Protein AF-A0AA39CSA5-F1 (afdb_monomer)

Nearest PDB structures (foldseek):
  7qru-assembly1_E  TM=5.790E-01  e=2.286E-06  Alkalihalophilus pseudofirmus
  7d3u-assembly1_E  TM=8.352E-01  e=8.784E-05  Dietzia sp. DQ12-45-1b
  6z16-assembly1_e  TM=5.640E-01  e=3.031E-05  Anoxybacillus flavithermus WK1
  7qru-assembly1_G  TM=8.216E-01  e=9.037E-04  Alkalihalophilus pseudofirmus

Radius of gyration: 48.53 Å; Cα contacts (8 Å, |Δi|>4): 254; chains: 1; bounding box: 77×42×182 Å

Secondary structure (DSSP, 8-state):
--SS--HHHHHHHHHHHHHHHHHHTTS---------STTHHHHHHHHHHHHHHHHHHHHHHHHS-GGG---EEEEEE-----HHHHHHHHHHHHHSTTEEEEEE-TTSSEEEEEESS-S-HHHHHHHHHHHSTHHHHHHHHHHHHHHHHHHHHHHHHHHHHHHH-SSHHHHHHHHHHHHHHHHHHHHHHHHHHT-THHHHHHHHHHHHHHHHHHHHHHHHHHHHHHHHHHHHHHHHHHHHHHHHHHHH--SHHHHTHHHHHIIIIIIHHHHHHHHHHHHHTTPPPPHHHHHHHHHHHHHHHHHHHHHHHHHHHH-GGGSPPPTT-HHHHHTTSPPPPPP--------

Sequence (347 aa):
MSDSFTLGQFLLGLLLGVVIPLFAARLDREFARIGTLRPLPKLLLVTLWDILMSNIRVAIQVLGPEKNIHPGFIWLPLDIANIHGIAALTSMITLTPGTVSAALSDDRKFLLVHVLHLEDPQELIDTIKRHLPMTGFQIIQTTLVVCMHMVGLAMLVATWRLLRGPTVPDRILALDTLSVTAIAELMLFGMYLNSAIYFEAALIIAMLGFGSTVVLSKFVLRRDIIALSILLLFGCFFILVGALGLVKLSTFFKRLHAPTKASTLGVGCVLVCSVCYHIFLGQDPQPRELLITVFLFITAPISAHLMAKAALSLLMETRPSLPGNERAEEEQLPPPEPEREEETTTR

Organism: NCBI:txid1002370

InterPro domains:
  IPR002758 Na+/H+ antiporter subunit E [PF01899] (3-132)
  IPR005133 Na+/H+ antiporter subunit G [PF03334] (231-312)
  IPR005133 Na+/H+ antiporter subunit G [PTHR34703] (226-313)
  IPR005133 Na+/H+ antiporter subunit G [TIGR01300] (230-313)
  IPR007208 Na(+)/H(+) antiporter subunit F-like [PF04066] (169-220)

Structure (mmCIF, N/CA/C/O backbone):
data_AF-A0AA39CSA5-F1
#
_entry.id   AF-A0AA39CSA5-F1
#
loop_
_atom_site.group_PDB
_atom_site.id
_atom_site.type_symbol
_atom_site.label_atom_id
_atom_site.label_alt_id
_atom_site.label_comp_id
_atom_site.label_asym_id
_atom_site.label_entity_id
_atom_site.label_seq_id
_atom_site.pdbx_PDB_ins_code
_atom_site.Cartn_x
_atom_site.Cartn_y
_atom_site.Cartn_z
_atom_site.occupancy
_atom_site.B_iso_or_equiv
_atom_site.auth_seq_id
_atom_site.auth_comp_id
_atom_site.auth_asym_id
_atom_site.auth_atom_id
_atom_site.pdbx_PDB_model_num
ATOM 1 N N . MET A 1 1 ? 5.937 -19.906 43.957 1.00 41.66 1 MET A N 1
ATOM 2 C CA . MET A 1 1 ? 7.307 -19.630 44.433 1.00 41.66 1 MET A CA 1
ATOM 3 C C . MET A 1 1 ? 7.893 -20.958 44.866 1.00 41.66 1 MET A C 1
ATOM 5 O O . MET A 1 1 ? 7.414 -21.529 45.831 1.00 41.66 1 MET A O 1
ATOM 9 N N . SER A 1 2 ? 8.801 -21.501 44.061 1.00 36.06 2 SER A N 1
ATOM 10 C CA . SER A 1 2 ? 9.572 -22.713 44.350 1.00 36.06 2 SER A CA 1
ATOM 11 C C . SER A 1 2 ? 11.041 -22.300 44.353 1.00 36.06 2 SER A C 1
ATOM 13 O O . SER A 1 2 ? 11.503 -21.756 43.350 1.00 36.06 2 SER A O 1
ATOM 15 N N . ASP A 1 3 ? 11.740 -22.520 45.462 1.00 49.50 3 ASP A N 1
ATOM 16 C CA . ASP A 1 3 ? 13.052 -21.938 45.799 1.00 49.50 3 ASP A CA 1
ATOM 17 C C . ASP A 1 3 ? 14.259 -22.517 45.034 1.00 49.50 3 ASP A C 1
ATOM 19 O O . ASP A 1 3 ? 15.371 -22.602 45.545 1.00 49.50 3 ASP A O 1
ATOM 23 N N . SER A 1 4 ? 14.087 -22.920 43.778 1.00 57.75 4 SER A N 1
ATOM 24 C CA . SER A 1 4 ? 15.212 -23.258 42.900 1.00 57.75 4 SER A CA 1
ATOM 25 C C . SER A 1 4 ? 14.842 -22.994 41.449 1.00 57.75 4 SER A C 1
ATOM 27 O O . SER A 1 4 ? 14.057 -23.718 40.839 1.00 57.75 4 SER A O 1
ATOM 29 N N . PHE A 1 5 ? 15.416 -21.922 40.900 1.00 58.03 5 PHE A N 1
ATOM 30 C CA . PHE A 1 5 ? 15.239 -21.536 39.507 1.00 58.03 5 PHE A CA 1
ATOM 31 C C . PHE A 1 5 ? 15.909 -22.589 38.619 1.00 58.03 5 PHE A C 1
ATOM 33 O O . PHE A 1 5 ? 17.129 -22.625 38.474 1.00 58.03 5 PHE A O 1
ATOM 40 N N . THR A 1 6 ? 15.111 -23.501 38.073 1.00 77.88 6 THR A N 1
AT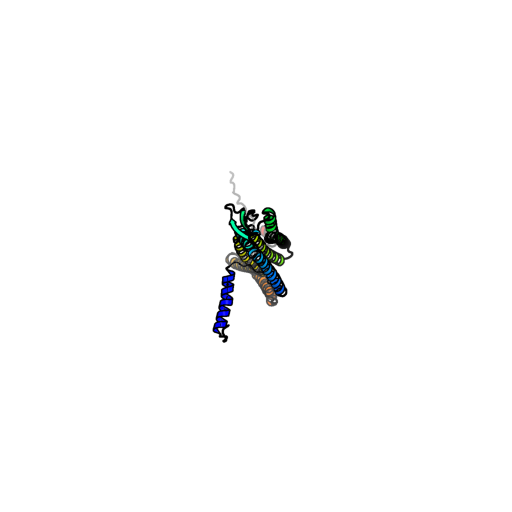OM 41 C CA . THR A 1 6 ? 15.594 -24.571 37.194 1.00 77.88 6 THR A CA 1
ATOM 42 C C . THR A 1 6 ? 15.408 -24.172 35.735 1.00 77.88 6 THR A C 1
ATOM 44 O O . THR A 1 6 ? 14.421 -23.533 35.368 1.00 77.88 6 THR A O 1
ATOM 47 N N . LEU A 1 7 ? 16.341 -24.577 34.867 1.00 76.69 7 LEU A N 1
ATOM 48 C CA . LEU A 1 7 ? 16.271 -24.298 33.426 1.00 76.69 7 LEU A CA 1
ATOM 49 C C . LEU A 1 7 ? 14.934 -24.765 32.814 1.00 76.69 7 LEU A C 1
ATOM 51 O O . LEU A 1 7 ? 14.385 -24.101 31.940 1.00 76.69 7 LEU A O 1
ATOM 55 N N . GLY A 1 8 ? 14.363 -25.859 33.331 1.00 76.50 8 GLY A N 1
ATOM 56 C CA . GLY A 1 8 ? 13.040 -26.349 32.939 1.00 76.50 8 GLY A CA 1
ATOM 57 C C . GLY A 1 8 ? 11.894 -25.388 33.276 1.00 76.50 8 GLY A C 1
ATOM 58 O O . GLY A 1 8 ? 10.996 -25.220 32.459 1.00 76.50 8 GLY A O 1
ATOM 59 N N . GLN A 1 9 ? 11.935 -24.700 34.422 1.00 69.44 9 GLN A N 1
ATOM 60 C CA . GLN A 1 9 ? 10.935 -23.684 34.780 1.00 69.44 9 GLN A CA 1
ATOM 61 C C . GLN A 1 9 ? 11.048 -22.437 33.904 1.00 69.44 9 GLN A C 1
ATOM 63 O O . GLN A 1 9 ? 10.030 -21.863 33.526 1.00 69.44 9 GLN A O 1
ATOM 68 N N . PHE A 1 10 ? 12.272 -22.051 33.534 1.00 75.12 10 PHE A N 1
ATOM 69 C CA . PHE A 1 10 ? 12.499 -20.959 32.591 1.00 75.12 10 PHE A CA 1
ATOM 70 C C . PHE A 1 10 ? 11.947 -21.294 31.199 1.00 75.12 10 PHE A C 1
ATOM 72 O O . PHE A 1 10 ? 11.216 -20.496 30.618 1.00 75.12 10 PHE A O 1
ATOM 79 N N . LEU A 1 11 ? 12.228 -22.498 30.691 1.00 81.31 11 LEU A N 1
ATOM 80 C CA . LEU A 1 11 ? 11.725 -22.954 29.393 1.00 81.31 11 LEU A CA 1
ATOM 81 C C . LEU A 1 11 ? 10.204 -23.137 29.389 1.00 81.31 11 LEU A C 1
ATOM 83 O O . LEU A 1 11 ? 9.553 -22.744 28.425 1.00 81.31 11 LEU A O 1
ATOM 87 N N . LEU A 1 12 ? 9.624 -23.674 30.466 1.00 70.44 12 LEU A N 1
ATOM 88 C CA . LEU A 1 12 ? 8.174 -23.790 30.616 1.00 70.44 12 LEU A CA 1
ATOM 89 C C . LEU A 1 12 ? 7.511 -22.409 30.711 1.00 70.44 12 LEU A C 1
ATOM 91 O O . LEU A 1 12 ? 6.484 -22.185 30.080 1.00 70.44 12 LEU A O 1
ATOM 95 N N . GLY A 1 13 ? 8.113 -21.466 31.440 1.00 72.94 13 GLY A N 1
ATOM 96 C CA . GLY A 1 13 ? 7.653 -20.079 31.509 1.00 72.94 13 GLY A CA 1
ATOM 97 C C . GLY A 1 13 ? 7.720 -19.368 30.156 1.00 72.94 13 GLY A C 1
ATOM 98 O O . GLY A 1 13 ? 6.776 -18.674 29.790 1.00 72.94 13 GLY A O 1
ATOM 99 N N . LEU A 1 14 ? 8.785 -19.591 29.379 1.00 78.44 14 LEU A N 1
ATOM 100 C CA . LEU A 1 14 ? 8.930 -19.064 28.020 1.00 78.44 14 LEU A CA 1
ATOM 101 C C . LEU A 1 14 ? 7.894 -19.679 27.067 1.00 78.44 14 LEU A C 1
ATOM 103 O O . LEU A 1 14 ? 7.252 -18.963 26.304 1.00 78.44 14 LEU A O 1
ATOM 107 N N . LEU A 1 15 ? 7.690 -20.997 27.147 1.00 79.06 15 LEU A N 1
ATOM 108 C CA . LEU A 1 15 ? 6.692 -21.717 26.360 1.00 79.06 15 LEU A CA 1
ATOM 109 C C . LEU A 1 15 ? 5.284 -21.193 26.664 1.00 79.06 15 LEU A C 1
ATOM 111 O O . LEU A 1 15 ? 4.565 -20.802 25.749 1.00 79.06 15 LEU A O 1
ATOM 115 N N . LEU A 1 16 ? 4.898 -21.134 27.940 1.00 68.88 16 LEU A N 1
ATOM 116 C CA . LEU A 1 16 ? 3.594 -20.620 28.360 1.00 68.88 16 LEU A CA 1
ATOM 117 C C . LEU A 1 16 ? 3.443 -19.133 28.012 1.00 68.88 16 LEU A C 1
ATOM 119 O O . LEU A 1 16 ? 2.395 -18.733 27.518 1.00 68.88 16 LEU A O 1
ATOM 123 N N . GLY A 1 17 ? 4.498 -18.332 28.172 1.00 64.50 17 GLY A N 1
ATOM 124 C CA . GLY A 1 17 ? 4.530 -16.916 27.804 1.00 64.50 17 GLY A CA 1
ATOM 125 C C . GLY A 1 17 ? 4.415 -16.645 26.302 1.00 64.50 17 GLY A C 1
ATOM 126 O O . GLY A 1 17 ? 4.080 -15.530 25.924 1.00 64.50 17 GLY A O 1
ATOM 127 N N . VAL A 1 18 ? 4.640 -17.640 25.441 1.00 76.25 18 VAL A N 1
ATOM 128 C CA . VAL A 1 18 ? 4.422 -17.538 23.988 1.00 76.25 18 VAL A CA 1
ATOM 129 C C . VAL A 1 18 ? 3.082 -18.159 23.592 1.00 76.25 18 VAL A C 1
ATOM 131 O O . VAL A 1 18 ? 2.313 -17.559 22.845 1.00 76.25 18 VAL A O 1
ATOM 134 N N . VAL A 1 19 ? 2.762 -19.339 24.124 1.00 71.19 19 VAL A N 1
ATOM 135 C CA . VAL A 1 19 ? 1.554 -20.095 23.767 1.00 71.19 19 VAL A CA 1
ATOM 136 C C . VAL A 1 19 ? 0.295 -19.431 24.317 1.00 71.19 19 VAL A C 1
ATOM 138 O O . VAL A 1 19 ? -0.683 -19.303 23.582 1.00 71.19 19 VAL A O 1
ATOM 141 N N . ILE A 1 20 ? 0.309 -18.964 25.571 1.00 60.50 20 ILE A N 1
ATOM 142 C CA . ILE A 1 20 ? -0.864 -18.337 26.193 1.00 60.50 20 ILE A CA 1
ATOM 143 C C . ILE A 1 20 ? -1.248 -17.053 25.451 1.00 60.50 20 ILE A C 1
ATOM 145 O O . ILE A 1 20 ? -2.418 -16.944 25.108 1.00 60.50 20 ILE A O 1
ATOM 149 N N . PRO A 1 21 ? -0.342 -16.120 25.095 1.00 57.50 21 PRO A N 1
ATOM 150 C CA . PRO A 1 21 ? -0.727 -14.952 24.301 1.00 57.50 21 PRO A CA 1
ATOM 151 C C . PRO A 1 21 ? -1.181 -15.282 22.878 1.00 57.50 21 PRO A C 1
ATOM 153 O O . PRO A 1 21 ? -2.053 -14.593 22.362 1.00 57.50 21 PRO A O 1
ATOM 156 N N . LEU A 1 22 ? -0.643 -16.328 22.239 1.00 70.44 22 LEU A N 1
ATOM 157 C CA . LEU A 1 22 ? -1.098 -16.771 20.912 1.00 70.44 22 LEU A CA 1
ATOM 158 C C . LEU A 1 22 ? -2.514 -17.365 20.953 1.00 70.44 22 LEU A C 1
ATOM 160 O O . LEU A 1 22 ? -3.294 -17.159 20.023 1.00 70.44 22 LEU A O 1
ATOM 164 N N . PHE A 1 23 ? -2.855 -18.074 22.032 1.00 63.28 23 PHE A N 1
ATOM 165 C CA . PHE A 1 23 ? -4.189 -18.637 22.242 1.00 63.28 23 PHE A CA 1
ATOM 166 C C . PHE A 1 23 ? -5.179 -17.587 22.764 1.00 63.28 23 PHE A C 1
ATOM 168 O O . PHE A 1 23 ? -6.297 -17.494 22.269 1.00 63.28 23 PHE A O 1
ATOM 175 N N . ALA A 1 24 ? -4.755 -16.740 23.702 1.00 53.66 24 ALA A N 1
ATOM 176 C CA . ALA A 1 24 ? -5.533 -15.620 24.222 1.00 53.66 24 ALA A CA 1
ATOM 177 C C . ALA A 1 24 ? -5.788 -14.560 23.146 1.00 53.66 24 ALA A C 1
ATOM 179 O O . ALA A 1 24 ? -6.843 -13.958 23.151 1.00 53.66 24 ALA A O 1
ATOM 180 N N . ALA A 1 25 ? -4.898 -14.381 22.163 1.00 55.16 25 ALA A N 1
ATOM 181 C CA . ALA A 1 25 ? -5.167 -13.532 21.003 1.00 55.16 25 ALA A CA 1
ATOM 182 C C . ALA A 1 25 ? -6.288 -14.060 20.081 1.00 55.16 25 ALA A C 1
ATOM 184 O O . ALA A 1 25 ? -6.692 -13.322 19.184 1.00 55.16 25 ALA A O 1
ATOM 185 N N . ARG A 1 26 ? -6.767 -15.302 20.274 1.00 61.09 26 ARG A N 1
ATOM 186 C CA . ARG A 1 26 ? -7.943 -15.871 19.586 1.00 61.09 26 ARG A CA 1
ATOM 187 C C . ARG A 1 26 ? -9.251 -15.732 20.373 1.00 61.09 26 ARG A C 1
ATOM 189 O O . ARG A 1 26 ? -10.299 -15.984 19.790 1.00 61.09 26 ARG A O 1
ATOM 196 N N . LEU A 1 27 ? -9.206 -15.358 21.653 1.00 49.41 27 LEU A N 1
ATOM 197 C CA . LEU A 1 27 ? -10.380 -14.940 22.424 1.00 49.41 27 LEU A CA 1
ATOM 198 C C . LEU A 1 27 ? -10.374 -13.403 22.482 1.00 49.41 27 LEU A C 1
ATOM 200 O O . LEU A 1 27 ? -9.317 -12.799 22.609 1.00 49.41 27 LEU A O 1
ATOM 204 N N . ASP A 1 28 ? -11.536 -12.784 22.306 1.00 46.66 28 ASP A N 1
ATOM 205 C CA . ASP A 1 28 ? -11.748 -11.348 22.074 1.00 46.66 28 ASP A CA 1
ATOM 206 C C . ASP A 1 28 ? -10.733 -10.359 22.687 1.00 46.66 28 ASP A C 1
ATOM 208 O O . ASP A 1 28 ? -10.401 -10.378 23.873 1.00 46.66 28 ASP A O 1
ATOM 212 N N . ARG A 1 29 ? -10.261 -9.436 21.836 1.00 42.12 29 ARG A N 1
ATOM 213 C CA . ARG A 1 29 ? -9.254 -8.412 22.144 1.00 42.12 29 ARG A CA 1
ATOM 214 C C . ARG A 1 29 ? -9.907 -7.069 22.486 1.00 42.12 29 ARG A C 1
ATOM 216 O O . ARG A 1 29 ? -10.133 -6.258 21.593 1.00 42.12 29 ARG A O 1
ATOM 223 N N . GLU A 1 30 ? -10.061 -6.765 23.771 1.00 42.19 30 GLU A N 1
ATOM 224 C CA . GLU A 1 30 ? -10.096 -5.374 24.245 1.00 42.19 30 GLU A CA 1
ATOM 225 C C . GLU A 1 30 ? -8.710 -4.983 24.773 1.00 42.19 30 GLU A C 1
ATOM 227 O O . GLU A 1 30 ? -8.331 -5.280 25.905 1.00 42.19 30 GLU A O 1
ATOM 232 N N . PHE A 1 31 ? -7.910 -4.309 23.942 1.00 41.47 31 PHE A N 1
ATOM 233 C CA . PHE A 1 31 ? -6.667 -3.697 24.409 1.00 41.47 31 PHE A CA 1
ATOM 234 C C . PHE A 1 31 ? -6.955 -2.325 25.021 1.00 41.47 31 PHE A C 1
ATOM 236 O O . PHE A 1 31 ? -7.001 -1.312 24.322 1.00 41.47 31 PHE A O 1
ATOM 243 N N . ALA A 1 32 ? -7.068 -2.275 26.347 1.00 40.84 32 ALA A N 1
ATOM 244 C CA . ALA A 1 32 ? -6.877 -1.038 27.090 1.00 40.84 32 ALA A CA 1
ATOM 245 C C . ALA A 1 32 ? -5.411 -0.585 26.943 1.00 40.84 32 ALA A C 1
ATOM 247 O O . ALA A 1 32 ? -4.481 -1.288 27.345 1.00 40.84 32 ALA A O 1
ATOM 248 N N . ARG A 1 33 ? -5.174 0.597 26.357 1.00 46.38 33 ARG A N 1
ATOM 249 C CA . ARG A 1 33 ? -3.845 1.228 26.373 1.00 46.38 33 ARG A CA 1
ATOM 250 C C . ARG A 1 33 ? -3.524 1.620 27.813 1.00 46.38 33 ARG A C 1
ATOM 252 O O . ARG A 1 33 ? -4.162 2.512 28.366 1.00 46.38 33 ARG A O 1
ATOM 259 N N . ILE A 1 34 ? -2.533 0.965 28.413 1.00 45.62 34 ILE A N 1
ATOM 260 C CA . ILE A 1 34 ? -2.056 1.293 29.758 1.00 45.62 34 ILE A CA 1
ATOM 261 C C . ILE A 1 34 ? -1.370 2.663 29.685 1.00 45.62 34 ILE A C 1
ATOM 263 O O . ILE A 1 34 ? -0.235 2.788 29.229 1.00 45.62 34 ILE A O 1
ATOM 267 N N . GLY A 1 35 ? -2.093 3.709 30.085 1.00 56.78 35 GLY A N 1
ATOM 268 C CA . GLY A 1 35 ? -1.505 5.009 30.389 1.00 56.78 35 GLY A CA 1
ATOM 269 C C . GLY A 1 35 ? -0.578 4.929 31.607 1.00 56.78 35 GLY A C 1
ATOM 270 O O . GLY A 1 35 ? -0.418 3.885 32.237 1.00 56.78 35 GLY A O 1
ATOM 271 N N . THR A 1 36 ? 0.046 6.050 31.960 1.00 58.84 36 THR A N 1
ATOM 272 C CA . THR A 1 36 ? 0.984 6.158 33.085 1.00 58.84 36 THR A CA 1
ATOM 273 C C . THR A 1 36 ? 0.397 5.542 34.360 1.00 58.84 36 THR A C 1
ATOM 275 O O . THR A 1 36 ? -0.662 5.966 34.801 1.00 58.84 36 THR A O 1
ATOM 278 N N . LEU A 1 37 ? 1.100 4.599 35.000 1.00 59.19 37 LEU A N 1
ATOM 279 C CA . LEU A 1 37 ? 0.637 3.852 36.188 1.00 59.19 37 LEU A CA 1
ATOM 280 C C . LEU A 1 37 ? 0.520 4.699 37.476 1.00 59.19 37 LEU A C 1
ATOM 282 O O . LEU A 1 37 ? 0.109 4.212 38.525 1.00 59.19 37 LEU A O 1
ATOM 286 N N . ARG A 1 38 ? 0.897 5.979 37.414 1.00 69.00 38 ARG A N 1
ATOM 287 C CA . ARG A 1 38 ? 0.992 6.893 38.564 1.00 69.00 38 ARG A CA 1
ATOM 288 C C . ARG A 1 38 ? -0.340 7.231 39.263 1.00 69.00 38 ARG A C 1
ATOM 290 O O . ARG A 1 38 ? -0.313 7.326 40.486 1.00 69.00 38 ARG A O 1
ATOM 297 N N . PRO A 1 39 ? -1.488 7.416 38.580 1.00 67.31 39 PRO A N 1
ATOM 298 C CA . PRO A 1 39 ? -2.764 7.670 39.241 1.00 67.31 39 PRO A CA 1
ATOM 299 C C . PRO A 1 39 ? -3.483 6.380 39.662 1.00 67.31 39 PRO A C 1
ATOM 301 O O . PRO A 1 39 ? -4.482 6.461 40.371 1.00 67.31 39 PRO A O 1
ATOM 304 N N . LEU A 1 40 ? -2.982 5.203 39.266 1.00 72.81 40 LEU A N 1
ATOM 305 C CA . LEU A 1 40 ? -3.626 3.914 39.516 1.00 72.81 40 LEU A CA 1
ATOM 306 C C . LEU A 1 40 ? -3.860 3.626 41.010 1.00 72.81 40 LEU A C 1
ATOM 308 O O . LEU A 1 40 ? -4.971 3.221 41.338 1.00 72.81 40 LEU A O 1
ATOM 312 N N . PRO A 1 41 ? -2.911 3.890 41.937 1.00 78.69 41 PRO A N 1
ATOM 313 C CA . PRO A 1 41 ? -3.149 3.655 43.361 1.00 78.69 41 PRO A CA 1
ATOM 314 C C . PRO A 1 41 ? -4.256 4.558 43.909 1.00 78.69 41 PRO A C 1
ATOM 316 O O . PRO A 1 41 ? -5.092 4.112 44.686 1.00 78.69 41 PRO A O 1
ATOM 319 N N . LYS A 1 42 ? -4.295 5.823 43.471 1.00 77.38 42 LYS A N 1
ATOM 320 C CA . LYS A 1 42 ? -5.313 6.786 43.901 1.00 77.38 42 LYS A CA 1
ATOM 321 C C . LYS A 1 42 ? -6.693 6.411 43.358 1.00 77.38 42 LYS A C 1
ATOM 323 O O . LYS A 1 42 ? -7.656 6.457 44.110 1.00 77.38 42 LYS A O 1
ATOM 328 N N . LEU A 1 43 ? -6.778 6.018 42.086 1.00 67.31 43 LEU A N 1
ATOM 329 C CA . LEU A 1 43 ? -8.027 5.572 41.467 1.00 67.31 43 LEU A CA 1
ATOM 330 C C . LEU A 1 43 ? -8.545 4.293 42.140 1.00 67.31 43 LEU A C 1
ATOM 332 O O . LEU A 1 43 ? -9.699 4.254 42.542 1.00 67.31 43 LEU A O 1
ATOM 336 N N . LEU A 1 44 ? -7.675 3.297 42.348 1.00 72.62 44 LEU A N 1
ATOM 337 C CA . LEU A 1 44 ? -8.025 2.061 43.053 1.00 72.62 44 LEU A CA 1
ATOM 338 C C . LEU A 1 44 ? -8.530 2.334 44.468 1.00 72.62 44 LEU A C 1
ATOM 340 O O . LEU A 1 44 ? -9.548 1.773 44.849 1.00 72.62 44 LEU A O 1
ATOM 344 N N . LEU A 1 45 ? -7.855 3.200 45.230 1.00 78.00 45 LEU A N 1
ATOM 345 C CA . LEU A 1 45 ? -8.261 3.533 46.597 1.00 78.00 45 LEU A CA 1
ATOM 346 C C . LEU A 1 45 ? -9.609 4.261 46.647 1.00 78.00 45 LEU A C 1
ATOM 348 O O . LEU A 1 45 ? -10.427 3.933 47.500 1.00 78.00 45 LEU A O 1
ATOM 352 N N . VAL A 1 46 ? -9.861 5.208 45.736 1.00 72.12 46 VAL A N 1
ATOM 353 C CA . VAL A 1 46 ? -11.148 5.923 45.664 1.00 72.12 46 VAL A CA 1
ATOM 354 C C . VAL A 1 46 ? -12.274 4.968 45.266 1.00 72.12 46 VAL A C 1
ATOM 356 O O . VAL A 1 46 ? -13.292 4.916 45.944 1.00 72.12 46 VAL A O 1
ATOM 359 N N . THR A 1 47 ? -12.073 4.137 44.240 1.00 68.88 47 THR A N 1
ATOM 360 C CA . THR A 1 47 ? -13.083 3.159 43.812 1.00 68.88 47 THR A CA 1
ATOM 361 C C . THR A 1 47 ? -13.343 2.091 44.877 1.00 68.88 47 THR A C 1
ATOM 363 O O . THR A 1 47 ? -14.500 1.754 45.120 1.00 68.88 47 THR A O 1
ATOM 366 N N . LEU A 1 48 ? -12.306 1.578 45.556 1.00 72.75 48 LEU A N 1
ATOM 367 C CA . LEU A 1 48 ? -12.496 0.646 46.675 1.00 72.75 48 LEU A CA 1
ATOM 368 C C . LEU A 1 48 ? -13.293 1.296 47.805 1.00 72.75 48 LEU A C 1
ATOM 370 O O . LEU A 1 48 ? -14.158 0.648 48.387 1.00 72.75 48 LEU A O 1
ATOM 374 N N . TRP A 1 49 ? -12.992 2.556 48.121 1.00 77.69 49 TRP A N 1
ATOM 375 C CA . TRP A 1 49 ? -13.685 3.299 49.164 1.00 77.69 49 TRP A CA 1
ATOM 376 C C . TRP A 1 49 ? -15.164 3.506 48.832 1.00 77.69 49 TRP A C 1
ATOM 378 O O . TRP A 1 49 ? -16.017 3.246 49.680 1.00 77.69 49 TRP A O 1
ATOM 388 N N . ASP A 1 50 ? -15.477 3.885 47.592 1.00 72.12 50 ASP A N 1
ATOM 389 C CA . ASP A 1 50 ? -16.855 4.067 47.129 1.00 72.12 50 ASP A CA 1
ATOM 390 C C . ASP A 1 50 ? -17.644 2.750 47.171 1.00 72.12 50 ASP A C 1
ATOM 392 O O . ASP A 1 50 ? -18.765 2.713 47.686 1.00 72.12 50 ASP A O 1
ATOM 396 N N . ILE A 1 51 ? -17.039 1.644 46.717 1.00 70.19 51 ILE A N 1
ATOM 397 C CA . ILE A 1 51 ? -17.642 0.303 46.789 1.00 70.19 51 ILE A CA 1
ATOM 398 C C . ILE A 1 51 ? -17.866 -0.112 48.248 1.00 70.19 51 ILE A C 1
ATOM 400 O O . ILE A 1 51 ? -18.944 -0.605 48.592 1.00 70.19 51 ILE A O 1
ATOM 404 N N . LEU A 1 52 ? -16.878 0.090 49.123 1.00 77.69 52 LEU A N 1
ATOM 405 C CA . LEU A 1 52 ? -16.967 -0.286 50.533 1.00 77.69 52 LEU A CA 1
ATOM 406 C C . LEU A 1 52 ? -18.078 0.501 51.241 1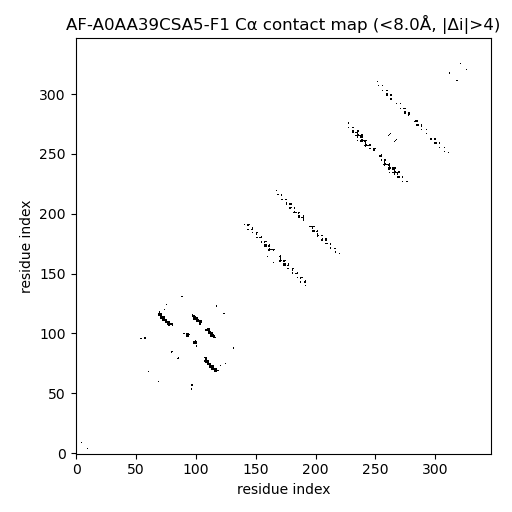.00 77.69 52 LEU A C 1
ATOM 408 O O . LEU A 1 52 ? -18.927 -0.092 51.904 1.00 77.69 52 LEU A O 1
ATOM 412 N N . MET A 1 53 ? -18.128 1.820 51.047 1.00 78.31 53 MET A N 1
ATOM 413 C CA . MET A 1 53 ? -19.143 2.683 51.657 1.00 78.31 53 MET A CA 1
ATOM 414 C C . MET A 1 53 ? -20.549 2.450 51.100 1.00 78.31 53 MET A C 1
ATOM 416 O O . MET A 1 53 ? -21.534 2.631 51.820 1.00 78.31 53 MET A O 1
ATOM 420 N N . SER A 1 54 ? -20.668 2.041 49.835 1.00 69.06 54 SER A N 1
ATOM 421 C CA . SER A 1 54 ? -21.950 1.645 49.247 1.00 69.06 54 SER A CA 1
ATOM 422 C C . SER A 1 54 ? -22.474 0.339 49.864 1.00 69.06 54 SER A C 1
ATOM 424 O O . SER A 1 54 ? -23.627 0.272 50.290 1.00 69.06 54 SER A O 1
ATOM 426 N N . ASN A 1 55 ? -21.602 -0.661 50.047 1.00 76.44 55 ASN A N 1
ATOM 427 C CA . ASN A 1 55 ? -21.961 -1.919 50.713 1.00 76.44 55 ASN A CA 1
ATOM 428 C C . ASN A 1 55 ? -22.263 -1.743 52.212 1.00 76.44 55 ASN A C 1
ATOM 430 O O . ASN A 1 55 ? -23.191 -2.367 52.722 1.00 76.44 55 ASN A O 1
ATOM 434 N N . ILE A 1 56 ? -21.539 -0.865 52.919 1.00 80.12 56 ILE A N 1
ATOM 435 C CA . ILE A 1 56 ? -21.820 -0.542 54.330 1.00 80.12 56 ILE A CA 1
ATOM 436 C C . ILE A 1 56 ? -23.202 0.104 54.481 1.00 80.12 56 ILE A C 1
ATOM 438 O O . ILE A 1 56 ? -23.927 -0.234 55.413 1.00 80.12 56 ILE A O 1
ATOM 442 N N . ARG A 1 57 ? -23.607 0.994 53.563 1.00 76.19 57 ARG A N 1
ATOM 443 C CA . ARG A 1 57 ? -24.952 1.596 53.583 1.00 76.19 57 ARG A CA 1
ATOM 444 C C . ARG A 1 57 ? -26.055 0.546 53.476 1.00 76.19 57 ARG A C 1
ATOM 446 O O . ARG A 1 57 ? -26.985 0.577 54.278 1.00 76.19 57 ARG A O 1
ATOM 453 N N . VAL A 1 58 ? -25.918 -0.406 52.553 1.00 74.00 58 VAL A N 1
ATOM 454 C CA . VAL A 1 58 ? -26.868 -1.523 52.432 1.00 74.00 58 VAL A CA 1
ATOM 455 C C . VAL A 1 58 ? -26.838 -2.413 53.673 1.00 74.00 58 VAL A C 1
ATOM 457 O O . VAL A 1 58 ? -27.892 -2.777 54.183 1.00 74.00 58 VAL A O 1
ATOM 460 N N . ALA A 1 59 ? -25.660 -2.708 54.230 1.00 77.88 59 ALA A N 1
ATOM 461 C CA . ALA A 1 59 ? -25.551 -3.484 55.465 1.00 77.88 59 ALA A CA 1
ATOM 462 C C . ALA A 1 59 ? -26.250 -2.798 56.655 1.00 77.88 59 ALA A C 1
ATOM 464 O O . ALA A 1 59 ? -26.936 -3.464 57.426 1.00 77.88 59 ALA A O 1
ATOM 465 N N . ILE A 1 60 ? -26.132 -1.471 56.784 1.00 80.19 60 ILE A N 1
ATOM 466 C CA . ILE A 1 60 ? -26.841 -0.686 57.807 1.00 80.19 60 ILE A CA 1
ATOM 467 C C . ILE A 1 60 ? -28.356 -0.732 57.583 1.00 80.19 60 ILE A C 1
ATOM 469 O O . ILE A 1 60 ? -29.098 -0.862 58.551 1.00 80.19 60 ILE A O 1
ATOM 473 N N . GLN A 1 61 ? -28.822 -0.653 56.333 1.00 76.38 61 GLN A N 1
ATOM 474 C CA . GLN A 1 61 ? -30.248 -0.787 56.017 1.00 76.38 61 GLN A CA 1
ATOM 475 C C . GLN A 1 61 ? -30.782 -2.167 56.410 1.00 76.38 61 GLN A C 1
ATOM 477 O O . GLN A 1 61 ? -31.827 -2.246 57.044 1.00 76.38 61 GLN A O 1
ATOM 482 N N . VAL A 1 62 ? -30.036 -3.235 56.112 1.00 76.12 62 VAL A N 1
ATOM 483 C CA . VAL A 1 62 ? -30.391 -4.619 56.469 1.00 76.12 62 VAL A CA 1
ATOM 484 C C . VAL A 1 62 ? -30.381 -4.852 57.986 1.00 76.12 62 VAL A C 1
ATOM 486 O O . VAL A 1 62 ? -31.238 -5.566 58.495 1.00 76.12 62 VAL A O 1
ATOM 489 N N . LEU A 1 63 ? -29.433 -4.258 58.719 1.00 79.06 63 LEU A N 1
ATOM 490 C CA . LEU A 1 63 ? -29.354 -4.340 60.188 1.00 79.06 63 LEU A CA 1
ATOM 491 C C . LEU A 1 63 ? -30.331 -3.391 60.907 1.00 79.06 63 LEU A C 1
ATOM 493 O O . LEU A 1 63 ? -30.485 -3.470 62.127 1.00 79.06 63 LEU A O 1
ATOM 497 N N . GLY A 1 64 ? -30.950 -2.465 60.174 1.00 81.75 64 GLY A N 1
ATOM 498 C CA . GLY A 1 64 ? -31.935 -1.524 60.687 1.00 81.75 64 GLY A CA 1
ATOM 499 C C . GLY A 1 64 ? -33.319 -2.154 60.901 1.00 81.75 64 GLY A C 1
ATOM 500 O O . GLY A 1 64 ? -33.531 -3.340 60.656 1.00 81.75 64 GLY A O 1
ATOM 501 N N . PRO A 1 65 ? -34.302 -1.367 61.371 1.00 80.31 65 PRO A N 1
ATOM 502 C CA . PRO A 1 65 ? -35.670 -1.845 61.543 1.00 80.31 65 PRO A CA 1
ATOM 503 C C . PRO A 1 65 ? -36.299 -2.229 60.195 1.00 80.31 65 PRO A C 1
ATOM 505 O O . PRO A 1 65 ? -36.445 -1.371 59.327 1.00 80.31 65 PRO A O 1
ATOM 508 N N . GLU A 1 66 ? -36.751 -3.479 60.057 1.00 76.75 66 GLU A N 1
ATOM 509 C CA . GLU A 1 66 ? -37.353 -4.027 58.824 1.00 76.75 66 GLU A CA 1
ATOM 510 C C . GLU A 1 66 ? -38.516 -3.180 58.284 1.00 76.75 66 GLU A C 1
ATOM 512 O O . GLU A 1 66 ? -38.676 -3.035 57.078 1.00 76.75 66 GLU A O 1
ATOM 517 N N . LYS A 1 67 ? -39.276 -2.525 59.170 1.00 80.31 67 LYS A N 1
ATOM 518 C CA . LYS A 1 67 ? -40.365 -1.602 58.803 1.00 80.31 67 LYS A CA 1
ATOM 519 C C . LYS A 1 67 ? -39.943 -0.443 57.885 1.00 80.31 67 LYS A C 1
ATOM 521 O O . LYS A 1 67 ? -40.809 0.177 57.283 1.00 80.31 67 LYS A O 1
ATOM 526 N N . ASN A 1 68 ? -38.646 -0.135 57.822 1.00 79.56 68 ASN A N 1
ATOM 527 C CA . ASN A 1 68 ? -38.079 0.906 56.968 1.00 79.56 68 ASN A CA 1
ATOM 528 C C . ASN A 1 68 ? -37.598 0.350 55.613 1.00 79.56 68 ASN A C 1
ATOM 530 O O . ASN A 1 68 ? -36.997 1.088 54.842 1.00 79.56 68 ASN A O 1
ATOM 534 N N . ILE A 1 69 ? -37.789 -0.939 55.319 1.00 80.44 69 ILE A N 1
ATOM 535 C CA . ILE A 1 69 ? -37.421 -1.567 54.047 1.00 80.44 69 ILE A CA 1
ATOM 536 C C . ILE A 1 69 ? -38.709 -1.823 53.260 1.00 80.44 69 ILE A C 1
ATOM 538 O O . ILE A 1 69 ? -39.599 -2.538 53.715 1.00 80.44 69 ILE A O 1
ATOM 542 N N . HIS A 1 70 ? -38.814 -1.231 52.072 1.00 84.94 70 HIS A N 1
ATOM 543 C CA . HIS A 1 70 ? -39.977 -1.366 51.198 1.00 84.94 70 HIS A CA 1
ATOM 544 C C . HIS A 1 70 ? -39.549 -2.035 49.891 1.00 84.94 70 HIS A C 1
ATOM 546 O O . HIS A 1 70 ? -39.224 -1.338 48.933 1.00 84.94 70 HIS A O 1
ATOM 552 N N . PRO A 1 71 ? -39.472 -3.375 49.840 1.00 87.94 71 PRO A N 1
ATOM 553 C CA . PRO A 1 71 ? -39.043 -4.058 48.631 1.00 87.94 71 PRO A CA 1
ATOM 554 C C . PRO A 1 71 ? -40.113 -3.951 47.541 1.00 87.94 71 PRO A C 1
ATOM 556 O O . PRO A 1 71 ? -41.314 -3.973 47.819 1.00 87.94 71 PRO A O 1
ATOM 559 N N . GLY A 1 72 ? -39.681 -3.873 46.286 1.00 89.50 72 GLY A N 1
ATOM 560 C CA . GLY A 1 72 ? -40.596 -3.773 45.155 1.00 89.50 72 GLY A CA 1
ATOM 561 C C . GLY A 1 72 ? -39.965 -4.158 43.825 1.00 89.50 72 GLY A C 1
ATOM 562 O O . GLY A 1 72 ? -38.744 -4.230 43.682 1.00 89.50 72 GLY A O 1
ATOM 563 N N . PHE A 1 73 ? -40.824 -4.409 42.840 1.00 91.19 73 PHE A N 1
ATOM 564 C CA . PHE A 1 73 ? -40.427 -4.674 41.462 1.00 91.19 73 PHE A CA 1
ATOM 565 C C . PHE A 1 73 ? -40.804 -3.500 40.570 1.00 91.19 73 PHE A C 1
ATOM 567 O O . PHE A 1 73 ? -41.922 -2.991 40.648 1.00 91.19 73 PHE A O 1
ATOM 574 N N . ILE A 1 74 ? -39.887 -3.120 39.684 1.00 91.56 74 ILE A N 1
ATOM 575 C CA . ILE A 1 74 ? -40.120 -2.099 38.664 1.00 91.56 74 ILE A CA 1
ATOM 576 C C . ILE A 1 74 ? -39.796 -2.646 37.275 1.00 91.56 74 ILE A C 1
ATOM 578 O O . ILE A 1 74 ? -38.845 -3.408 37.092 1.00 91.56 74 ILE A O 1
ATOM 582 N N . TRP A 1 75 ? -40.584 -2.236 36.283 1.00 89.88 75 TRP A N 1
ATOM 583 C CA . TRP A 1 75 ? -40.260 -2.450 34.876 1.00 89.88 75 TRP A CA 1
ATOM 584 C C . TRP A 1 75 ? -39.443 -1.266 34.365 1.00 89.88 75 TRP A C 1
ATOM 586 O O . TRP A 1 75 ? -39.951 -0.153 34.254 1.00 89.88 75 TRP A O 1
ATOM 596 N N . LEU A 1 76 ? -38.176 -1.512 34.042 1.00 86.81 76 LEU A N 1
ATOM 597 C CA . LEU A 1 76 ? -37.276 -0.527 33.458 1.00 86.81 76 LEU A CA 1
ATOM 598 C C . LEU A 1 76 ? -37.376 -0.583 31.923 1.00 86.81 76 LEU A C 1
ATOM 600 O O . LEU A 1 76 ? -36.993 -1.603 31.341 1.00 86.81 76 LEU A O 1
ATOM 604 N N . PRO A 1 77 ? -37.847 0.479 31.245 1.00 87.31 77 PRO A N 1
ATOM 605 C CA . PRO A 1 77 ? -37.845 0.532 29.788 1.00 87.31 77 PRO A CA 1
ATOM 606 C C . PRO A 1 77 ? -36.410 0.644 29.258 1.00 87.31 77 PRO A C 1
ATOM 608 O O . PRO A 1 77 ? -35.658 1.547 29.637 1.00 87.31 77 PRO A O 1
ATOM 611 N N . LEU A 1 78 ? -36.051 -0.281 28.372 1.00 82.94 78 LEU A N 1
ATOM 612 C CA . LEU A 1 78 ? -34.751 -0.406 27.734 1.00 82.94 78 LEU A CA 1
ATOM 613 C C . LEU A 1 78 ? -34.725 0.366 26.415 1.00 82.94 78 LEU A C 1
ATOM 615 O O . LEU A 1 78 ? -35.521 0.116 25.514 1.00 82.94 78 LEU A O 1
ATOM 619 N N . ASP A 1 79 ? -33.736 1.243 26.276 1.00 74.31 79 ASP A N 1
ATOM 620 C CA . ASP A 1 79 ? -33.460 1.966 25.028 1.00 74.31 79 ASP A CA 1
ATOM 621 C C . ASP A 1 79 ? -32.472 1.191 24.119 1.00 74.31 79 ASP A C 1
ATOM 623 O O . ASP A 1 79 ? -32.079 1.657 23.051 1.00 74.31 79 ASP A O 1
ATOM 627 N N . ILE A 1 80 ? -32.049 -0.007 24.547 1.00 70.56 80 ILE A N 1
ATOM 628 C CA . ILE A 1 80 ? -30.969 -0.798 23.946 1.00 70.56 80 ILE A CA 1
ATOM 629 C C . ILE A 1 80 ? -31.542 -2.100 23.377 1.00 70.56 80 ILE A C 1
ATOM 631 O O . ILE A 1 80 ? -32.110 -2.898 24.114 1.00 70.56 80 ILE A O 1
ATOM 635 N N . ALA A 1 81 ? -31.345 -2.351 22.079 1.00 68.31 81 ALA A N 1
ATOM 636 C CA . ALA A 1 81 ? -31.851 -3.561 21.414 1.00 68.31 81 ALA A CA 1
ATOM 637 C C . ALA A 1 81 ? -30.852 -4.740 21.402 1.00 68.31 81 ALA A C 1
ATOM 639 O O . ALA A 1 81 ? -31.233 -5.890 21.178 1.00 68.31 81 ALA A O 1
ATOM 640 N N . ASN A 1 82 ? -29.559 -4.471 21.613 1.00 72.00 82 ASN A N 1
ATOM 641 C CA . ASN A 1 82 ? -28.502 -5.482 21.534 1.00 72.00 82 ASN A CA 1
ATOM 642 C C . ASN A 1 82 ? -28.469 -6.355 22.799 1.00 72.00 82 ASN A C 1
ATOM 644 O O . ASN A 1 82 ? -28.300 -5.843 23.903 1.00 72.00 82 ASN A O 1
ATOM 648 N N . ILE A 1 83 ? -28.533 -7.679 22.629 1.00 70.19 83 ILE A N 1
ATOM 649 C CA . ILE A 1 83 ? -28.516 -8.657 23.726 1.00 70.19 83 ILE A CA 1
ATOM 650 C C . ILE A 1 83 ? -27.272 -8.559 24.621 1.00 70.19 83 ILE A C 1
ATOM 652 O O . ILE A 1 83 ? -27.390 -8.682 25.837 1.00 70.19 83 ILE A O 1
ATOM 656 N N . HIS A 1 84 ? -26.097 -8.273 24.056 1.00 65.69 84 HIS A N 1
ATOM 657 C CA . HIS A 1 84 ? -24.868 -8.097 24.834 1.00 65.69 84 HIS A CA 1
ATOM 658 C C . HIS A 1 84 ? -24.919 -6.812 25.669 1.00 65.69 84 HIS A C 1
ATOM 660 O O . HIS A 1 84 ? -24.483 -6.803 26.818 1.00 65.69 84 HIS A O 1
ATOM 666 N N . GLY A 1 85 ? -25.526 -5.751 25.125 1.00 67.06 85 GLY A N 1
ATOM 667 C CA . GLY A 1 85 ? -25.774 -4.505 25.853 1.00 67.06 85 GLY A CA 1
ATOM 668 C C . GLY A 1 85 ? -26.765 -4.698 27.002 1.00 67.06 85 GLY A C 1
ATOM 669 O O . GLY A 1 85 ? -26.524 -4.217 28.106 1.00 67.06 85 GLY A O 1
ATOM 670 N N . ILE A 1 86 ? -27.830 -5.472 26.774 1.00 76.50 86 ILE A N 1
ATOM 671 C CA . ILE A 1 86 ? -28.812 -5.830 27.808 1.00 76.50 86 ILE A CA 1
ATOM 672 C C . ILE A 1 86 ? -28.160 -6.678 28.910 1.00 76.50 86 ILE A C 1
ATOM 674 O O . ILE A 1 86 ? -28.407 -6.435 30.090 1.00 76.50 86 ILE A O 1
ATOM 678 N N . ALA A 1 87 ? -27.294 -7.632 28.560 1.00 74.94 87 ALA A N 1
ATOM 679 C CA . ALA A 1 87 ? -26.584 -8.465 29.530 1.00 74.94 87 ALA A CA 1
ATOM 680 C C . ALA A 1 87 ? -25.591 -7.656 30.383 1.00 74.94 87 ALA A C 1
ATOM 682 O O . ALA A 1 87 ? -25.558 -7.803 31.604 1.00 74.94 87 ALA A O 1
ATOM 683 N N . ALA A 1 88 ? -24.818 -6.759 29.765 1.00 71.12 88 ALA A N 1
ATOM 684 C CA . ALA A 1 88 ? -23.923 -5.859 30.490 1.00 71.12 88 ALA A CA 1
ATOM 685 C C . ALA A 1 88 ? -24.706 -4.942 31.441 1.00 71.12 88 ALA A C 1
ATOM 687 O O . ALA A 1 88 ? -24.340 -4.794 32.607 1.00 71.12 88 ALA A O 1
ATOM 688 N N . LEU A 1 89 ? -25.825 -4.385 30.969 1.00 76.06 89 LEU A N 1
ATOM 689 C CA . LEU A 1 89 ? -26.721 -3.571 31.781 1.00 76.06 89 LEU A CA 1
ATOM 690 C C . LEU A 1 89 ? -27.293 -4.345 32.975 1.00 76.06 89 LEU A C 1
ATOM 692 O O . LEU A 1 89 ? -27.266 -3.855 34.100 1.00 76.06 89 LEU A O 1
ATOM 696 N N . THR A 1 90 ? -27.753 -5.569 32.734 1.00 81.12 90 THR A N 1
ATOM 697 C CA . THR A 1 90 ? -28.277 -6.488 33.753 1.00 81.12 90 THR A CA 1
ATOM 698 C C . THR A 1 90 ? -27.238 -6.752 34.849 1.00 81.12 90 THR A C 1
ATOM 700 O O . THR A 1 90 ? -27.545 -6.671 36.042 1.00 81.12 90 THR A O 1
ATOM 703 N N . SER A 1 91 ? -25.984 -6.996 34.461 1.00 77.00 91 SER A N 1
ATOM 704 C CA . SER A 1 91 ? -24.873 -7.175 35.400 1.00 77.00 91 SER A CA 1
ATOM 705 C C . SER A 1 91 ? -24.573 -5.904 36.197 1.00 77.00 91 SER A C 1
ATOM 707 O O . SER A 1 91 ? -24.387 -5.982 37.407 1.00 77.00 91 SER A O 1
ATOM 709 N N . MET A 1 92 ? -24.575 -4.727 35.562 1.00 71.62 92 MET A N 1
ATOM 710 C CA . MET A 1 92 ? -24.341 -3.449 36.251 1.00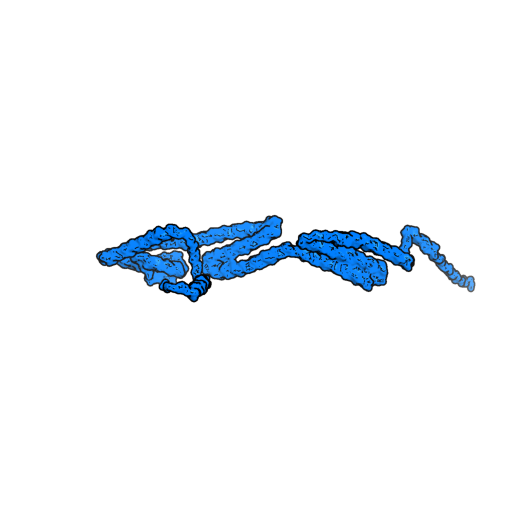 71.62 92 MET A CA 1
ATOM 711 C C . MET A 1 92 ? -25.440 -3.121 37.267 1.00 71.62 92 MET A C 1
ATOM 713 O O . MET A 1 92 ? -25.135 -2.740 38.396 1.00 71.62 92 MET A O 1
ATOM 717 N N . ILE A 1 93 ? -26.710 -3.317 36.901 1.00 80.75 93 ILE A N 1
ATOM 718 C CA . ILE A 1 93 ? -27.846 -3.110 37.811 1.00 80.75 93 ILE A CA 1
ATOM 719 C C . ILE A 1 93 ? -27.751 -4.070 39.001 1.00 80.75 93 ILE A C 1
ATOM 721 O O . ILE A 1 93 ? -27.975 -3.667 40.135 1.00 80.75 93 ILE A O 1
ATOM 725 N N . THR A 1 94 ? -27.358 -5.321 38.764 1.00 80.06 94 THR A N 1
ATOM 726 C CA . THR A 1 94 ? -27.229 -6.333 39.828 1.00 80.06 94 THR A CA 1
ATOM 727 C C . THR A 1 94 ? -26.020 -6.096 40.741 1.00 80.06 94 THR A C 1
ATOM 729 O O . THR A 1 94 ? -26.046 -6.456 41.912 1.00 80.06 94 THR A O 1
ATOM 732 N N . LEU A 1 95 ? -24.953 -5.477 40.226 1.00 76.50 95 LEU A N 1
ATOM 733 C CA . LEU A 1 95 ? -23.784 -5.073 41.017 1.00 76.50 95 LEU A CA 1
ATOM 734 C C . LEU A 1 95 ? -24.017 -3.781 41.812 1.00 76.50 95 LEU A C 1
ATOM 736 O O . LEU A 1 95 ? -23.217 -3.454 42.690 1.00 76.50 95 LEU A O 1
ATOM 740 N N . THR A 1 96 ? -25.085 -3.039 41.512 1.00 73.00 96 THR A N 1
ATOM 741 C CA . THR A 1 96 ? -25.430 -1.820 42.242 1.00 73.00 96 THR A CA 1
ATOM 742 C C . THR A 1 96 ? -26.107 -2.202 43.563 1.00 73.00 96 THR A C 1
ATOM 744 O O . THR A 1 96 ? -27.074 -2.968 43.555 1.00 73.00 96 THR A O 1
ATOM 747 N N . PRO A 1 97 ? -25.622 -1.719 44.720 1.00 71.69 97 PRO A N 1
ATOM 748 C CA . PRO A 1 97 ? -26.153 -2.166 46.003 1.00 71.69 97 PRO A CA 1
ATOM 749 C C . PRO A 1 97 ? -27.634 -1.811 46.173 1.00 71.69 97 PRO A C 1
ATOM 751 O O . PRO A 1 97 ? -28.024 -0.656 46.025 1.00 71.69 97 PRO A O 1
ATOM 754 N N . GLY A 1 98 ? -28.452 -2.816 46.499 1.00 77.69 98 GLY A N 1
ATOM 755 C CA . GLY A 1 98 ? -29.897 -2.662 46.694 1.00 77.69 98 GLY A CA 1
ATOM 756 C C . GLY A 1 98 ? -30.761 -2.918 45.453 1.00 77.69 98 GLY A C 1
ATOM 757 O O . GLY A 1 98 ? -31.979 -2.800 45.562 1.00 77.69 98 GLY A O 1
ATOM 758 N N . THR A 1 99 ? -30.186 -3.313 44.310 1.00 85.81 99 THR A N 1
ATOM 759 C CA . THR A 1 99 ? -30.941 -3.675 43.095 1.00 85.81 99 THR A CA 1
ATOM 760 C C . THR A 1 99 ? -30.490 -5.008 42.499 1.00 85.81 99 THR A C 1
ATOM 762 O O . THR A 1 99 ? -29.313 -5.349 42.529 1.00 85.81 99 THR A O 1
ATOM 765 N N . VAL A 1 100 ? -31.427 -5.782 41.944 1.00 87.94 100 VAL A N 1
ATOM 766 C CA . VAL A 1 100 ? -31.169 -7.086 41.307 1.00 87.94 100 VAL A CA 1
ATOM 767 C C . VAL A 1 100 ? -32.032 -7.218 40.059 1.00 87.94 100 VAL A C 1
ATOM 769 O O . VAL A 1 100 ? -33.232 -6.963 40.100 1.00 87.94 100 VAL A O 1
ATOM 772 N N . SER A 1 101 ? -31.450 -7.642 38.939 1.00 89.50 101 SER A N 1
ATOM 773 C CA . SER A 1 101 ? -32.234 -7.924 37.728 1.00 89.50 101 SER A CA 1
ATOM 774 C C . SER A 1 101 ? -32.929 -9.284 37.840 1.00 89.50 101 SER A C 1
ATOM 776 O O . SER A 1 101 ? -32.284 -10.272 38.180 1.00 89.50 101 SER A O 1
ATOM 778 N N . ALA A 1 102 ? -34.229 -9.343 37.545 1.00 89.12 102 ALA A N 1
ATOM 779 C CA . ALA A 1 102 ? -35.057 -10.532 37.762 1.00 89.12 102 ALA A CA 1
ATOM 780 C C . ALA A 1 102 ? -35.488 -11.227 36.461 1.00 89.12 102 ALA A C 1
ATOM 782 O O . ALA A 1 102 ? -35.420 -12.450 36.370 1.00 89.12 102 ALA A O 1
ATOM 783 N N . ALA A 1 103 ? -35.934 -10.469 35.456 1.00 89.50 103 ALA A N 1
ATOM 784 C CA . ALA A 1 103 ? -36.412 -11.030 34.192 1.00 89.50 103 ALA A CA 1
ATOM 785 C C . ALA A 1 103 ? -36.325 -10.019 33.043 1.00 89.50 103 ALA A C 1
ATOM 787 O O . ALA A 1 103 ? -36.386 -8.812 33.261 1.00 89.50 103 ALA A O 1
ATOM 788 N N . LEU A 1 104 ? -36.231 -10.516 31.811 1.00 89.62 104 LEU A N 1
ATOM 789 C CA . LEU A 1 104 ? -36.320 -9.723 30.585 1.00 89.62 104 LEU A CA 1
ATOM 790 C C . LEU A 1 104 ? -37.649 -10.043 29.893 1.00 89.62 104 LEU A C 1
ATOM 792 O O . LEU A 1 104 ? -38.019 -11.209 29.792 1.00 89.62 104 LEU A O 1
ATOM 796 N N . SER A 1 105 ? -38.356 -9.017 29.429 1.00 88.69 105 SER A N 1
ATOM 797 C CA . SER A 1 105 ? -39.551 -9.172 28.584 1.00 88.69 105 SER A CA 1
ATOM 798 C C . SER A 1 105 ? -39.242 -9.910 27.274 1.00 88.69 105 SER A C 1
ATOM 800 O O . SER A 1 105 ? -38.137 -9.803 26.738 1.00 88.69 105 SER A O 1
ATOM 802 N N . ASP A 1 106 ? -40.232 -10.619 26.723 1.00 84.81 106 ASP A N 1
ATOM 803 C CA . ASP A 1 106 ? -40.079 -11.394 25.480 1.00 84.81 106 ASP A CA 1
ATOM 804 C C . ASP A 1 106 ? -39.679 -10.522 24.278 1.00 84.81 106 ASP A C 1
ATOM 806 O O . ASP A 1 106 ? -38.904 -10.942 23.416 1.00 84.81 106 ASP A O 1
ATOM 810 N N . ASP A 1 107 ? -40.161 -9.276 24.240 1.00 85.94 107 ASP A N 1
ATOM 811 C CA . ASP A 1 107 ? -39.818 -8.282 23.219 1.00 85.94 107 ASP A CA 1
ATOM 812 C C . ASP A 1 107 ? -38.510 -7.527 23.514 1.00 85.94 107 ASP A C 1
ATOM 814 O O . ASP A 1 107 ? -38.068 -6.712 22.700 1.00 85.94 107 ASP A O 1
ATOM 818 N N . ARG A 1 108 ? -37.875 -7.822 24.656 1.00 83.06 108 ARG A N 1
ATOM 819 C CA . ARG A 1 108 ? -36.622 -7.236 25.149 1.00 83.06 108 ARG A CA 1
ATOM 820 C C . ARG A 1 108 ? -36.670 -5.722 25.351 1.00 83.06 108 ARG A C 1
ATOM 822 O O . ARG A 1 108 ? -35.617 -5.093 25.427 1.00 83.06 108 ARG A O 1
ATOM 829 N N . LYS A 1 109 ? -37.862 -5.126 25.457 1.00 84.38 109 LYS A N 1
ATOM 830 C CA . LYS A 1 109 ? -38.020 -3.676 25.669 1.00 84.38 109 LYS A CA 1
ATOM 831 C C . LYS A 1 109 ? -38.076 -3.281 27.134 1.00 84.38 109 LYS A C 1
ATOM 833 O O . LYS A 1 109 ? -37.908 -2.111 27.453 1.00 84.38 109 LYS A O 1
ATOM 838 N N . PHE A 1 110 ? -38.300 -4.235 28.026 1.00 88.19 110 PHE A N 1
ATOM 839 C CA . PHE A 1 110 ? -38.420 -4.000 29.460 1.00 88.19 110 PHE A CA 1
ATOM 840 C C . PHE A 1 110 ? -37.595 -5.005 30.263 1.00 88.19 110 PHE A C 1
ATOM 842 O O . PHE A 1 110 ? -37.675 -6.213 30.018 1.00 88.19 110 PHE A O 1
ATOM 849 N N . LEU A 1 111 ? -36.841 -4.504 31.241 1.00 89.00 111 LEU A N 1
ATOM 850 C CA . LEU A 1 111 ? -36.121 -5.294 32.238 1.00 89.00 111 LEU A CA 1
ATOM 851 C C . LEU A 1 111 ? -36.847 -5.192 33.582 1.00 89.00 111 LEU A C 1
ATOM 853 O O . LEU A 1 111 ? -37.065 -4.094 34.088 1.00 89.00 111 LEU A O 1
ATOM 857 N N . LEU A 1 112 ? -37.213 -6.326 34.167 1.00 91.94 112 LEU A N 1
ATOM 858 C CA . LEU A 1 112 ? -37.776 -6.400 35.508 1.00 91.94 112 LEU A CA 1
ATOM 859 C C . LEU A 1 112 ? -36.641 -6.321 36.530 1.00 91.94 112 LEU A C 1
ATOM 861 O O . LEU A 1 112 ? -35.770 -7.195 36.560 1.00 91.94 112 LEU A O 1
ATOM 865 N N . VAL A 1 113 ? -36.659 -5.292 37.373 1.00 90.50 113 VAL A N 1
ATOM 866 C CA . VAL A 1 113 ? -35.645 -5.050 38.406 1.00 90.50 113 VAL A CA 1
ATOM 867 C C . VAL A 1 113 ? -36.304 -5.114 39.779 1.00 90.50 113 VAL A C 1
ATOM 869 O O . VAL A 1 113 ? -37.308 -4.450 40.031 1.00 90.50 113 VAL A O 1
ATOM 872 N N . HIS A 1 114 ? -35.735 -5.924 40.664 1.00 90.25 114 HIS A N 1
ATOM 873 C CA . HIS A 1 114 ? -36.060 -5.956 42.081 1.00 90.25 114 HIS A CA 1
ATOM 874 C C . HIS A 1 114 ? -35.233 -4.910 42.825 1.00 90.25 114 HIS A C 1
ATOM 876 O O . HIS A 1 114 ? -34.020 -4.810 42.626 1.00 90.25 114 HIS A O 1
ATOM 882 N N . VAL A 1 115 ? -35.877 -4.170 43.716 1.00 88.56 115 VAL A N 1
ATOM 883 C CA . VAL A 1 115 ? -35.280 -3.085 44.490 1.00 88.56 115 VAL A CA 1
ATOM 884 C C . VAL A 1 115 ? -35.532 -3.367 45.963 1.00 88.56 115 VAL A C 1
ATOM 886 O O . VAL A 1 115 ? -36.658 -3.664 46.353 1.00 88.56 115 VAL A O 1
ATOM 889 N N . LEU A 1 116 ? -34.484 -3.291 46.783 1.00 85.44 116 LEU A N 1
ATOM 890 C CA . LEU A 1 116 ? -34.556 -3.571 48.218 1.00 85.44 116 LEU A CA 1
ATOM 891 C C . LEU A 1 116 ? -35.387 -2.520 48.968 1.00 85.44 116 LEU A C 1
ATOM 893 O O . LEU A 1 116 ? -36.097 -2.859 49.908 1.00 85.44 116 LEU A O 1
ATOM 897 N N . HIS A 1 117 ? -35.304 -1.257 48.552 1.00 83.19 117 HIS A N 1
ATOM 898 C CA . HIS A 1 117 ? -36.038 -0.149 49.152 1.00 83.19 117 HIS A CA 1
ATOM 899 C C . HIS A 1 117 ? -36.548 0.795 48.056 1.00 83.19 117 HIS A C 1
ATOM 901 O O . HIS A 1 117 ? -35.762 1.466 47.389 1.00 83.19 117 HIS A O 1
ATOM 907 N N . LEU A 1 118 ? -37.861 0.792 47.850 1.00 81.88 118 LEU A N 1
ATOM 908 C CA . LEU A 1 118 ? -38.572 1.486 46.789 1.00 81.88 118 LEU A CA 1
ATOM 909 C C . LEU A 1 118 ? -39.537 2.505 47.411 1.00 81.88 118 LEU A C 1
ATOM 911 O O . LEU A 1 118 ? -40.576 2.121 47.945 1.00 81.88 118 LEU A O 1
ATOM 915 N N . GLU A 1 119 ? -39.189 3.792 47.336 1.00 81.00 119 GLU A N 1
ATOM 916 C CA . GLU A 1 119 ? -40.072 4.901 47.738 1.00 81.00 119 GLU A CA 1
ATOM 917 C C . GLU A 1 119 ? -40.871 5.426 46.535 1.00 81.00 119 GLU A C 1
ATOM 919 O O . GLU A 1 119 ? -42.101 5.392 46.553 1.00 81.00 119 GLU A O 1
ATOM 924 N N . ASP A 1 120 ? -40.179 5.828 45.459 1.00 83.81 120 ASP A N 1
ATOM 925 C CA . ASP A 1 120 ? -40.778 6.258 44.189 1.00 83.81 120 ASP A CA 1
ATOM 926 C C . ASP A 1 120 ? -40.212 5.443 43.001 1.00 83.81 120 ASP A C 1
ATOM 928 O O . ASP A 1 120 ? -39.018 5.533 42.684 1.00 83.81 120 ASP A O 1
ATOM 932 N N . PRO A 1 121 ? -41.051 4.646 42.307 1.00 82.56 121 PRO A N 1
ATOM 933 C CA . PRO A 1 121 ? -40.653 3.909 41.111 1.00 82.56 121 PRO A CA 1
ATOM 934 C C . PRO A 1 121 ? -40.099 4.788 39.985 1.00 82.56 121 PRO A C 1
ATOM 936 O O . PRO A 1 121 ? -39.164 4.374 39.296 1.00 82.56 121 PRO A O 1
ATOM 939 N N . GLN A 1 122 ? -40.663 5.978 39.774 1.00 82.50 122 GLN A N 1
ATOM 940 C CA . GLN A 1 122 ? -40.329 6.816 38.626 1.00 82.50 122 GLN A CA 1
ATOM 941 C C . GLN A 1 122 ? -39.000 7.547 38.843 1.00 82.50 122 GLN A C 1
ATOM 943 O O . GLN A 1 122 ? -38.151 7.565 37.949 1.00 82.50 122 GLN A O 1
ATOM 948 N N . GLU A 1 123 ? -38.766 8.059 40.053 1.00 81.81 123 GLU A N 1
ATOM 949 C CA . GLU A 1 123 ? -37.496 8.690 40.430 1.00 81.81 123 GLU A CA 1
ATOM 950 C C . GLU A 1 123 ? -36.317 7.705 40.347 1.00 81.81 123 GLU A C 1
ATOM 952 O O . GLU A 1 123 ? -35.215 8.062 39.906 1.00 81.81 123 GLU A O 1
ATOM 957 N N . LEU A 1 124 ? -36.548 6.440 40.716 1.00 78.44 124 LEU A N 1
ATOM 958 C CA . LEU A 1 124 ? -35.543 5.390 40.608 1.00 78.44 124 LEU A CA 1
ATOM 959 C C . LEU A 1 124 ? -35.245 5.026 39.150 1.00 78.44 124 LEU A C 1
ATOM 961 O O . LEU A 1 124 ? -34.074 4.889 38.797 1.00 78.44 124 LEU A O 1
ATOM 965 N N . ILE A 1 125 ? -36.268 4.921 38.292 1.00 82.94 125 ILE A N 1
ATOM 966 C CA . ILE A 1 125 ? -36.082 4.729 36.844 1.00 82.94 125 ILE A CA 1
ATOM 967 C C . ILE A 1 125 ? -35.235 5.865 36.268 1.00 82.94 125 ILE A C 1
ATOM 969 O O . ILE A 1 125 ? -34.278 5.597 35.543 1.00 82.94 125 ILE A O 1
ATOM 973 N N . ASP A 1 126 ? -35.529 7.113 36.626 1.00 80.00 126 ASP A N 1
ATOM 974 C CA . ASP A 1 126 ? -34.778 8.273 36.147 1.00 80.00 126 ASP A CA 1
ATOM 975 C C . ASP A 1 126 ? -33.338 8.280 36.664 1.00 80.00 126 ASP A C 1
ATOM 977 O O . ASP A 1 126 ? -32.417 8.652 35.939 1.00 80.00 126 ASP A O 1
ATOM 981 N N . THR A 1 127 ? -33.117 7.849 37.904 1.00 76.75 127 THR A N 1
ATOM 982 C CA . THR A 1 127 ? -31.781 7.748 38.507 1.00 76.75 127 THR A CA 1
ATOM 983 C C . THR A 1 127 ? -30.960 6.635 37.862 1.00 76.75 127 THR A C 1
ATOM 985 O O . THR A 1 127 ? -29.802 6.853 37.500 1.00 76.75 127 THR A O 1
ATOM 988 N N . ILE A 1 128 ? -31.572 5.471 37.633 1.00 75.69 128 ILE A N 1
ATOM 989 C CA . ILE A 1 128 ? -30.975 4.358 36.894 1.00 75.69 128 ILE A CA 1
ATOM 990 C C . ILE A 1 128 ? -30.654 4.816 35.467 1.00 75.69 128 ILE A C 1
ATOM 992 O O . ILE A 1 128 ? -29.510 4.690 35.045 1.00 75.69 128 ILE A O 1
ATOM 996 N N . LYS A 1 129 ? -31.587 5.456 34.750 1.00 72.50 129 LYS A N 1
ATOM 997 C CA . LYS A 1 129 ? -31.350 5.995 33.397 1.00 72.50 129 LYS A CA 1
ATOM 998 C C . LYS A 1 129 ? -30.273 7.082 33.347 1.00 72.50 129 LYS A C 1
ATOM 1000 O O . LYS A 1 129 ? -29.529 7.131 32.372 1.00 72.50 129 LYS A O 1
ATOM 1005 N N . ARG A 1 130 ? -30.144 7.917 34.384 1.00 68.12 130 ARG A N 1
ATOM 1006 C CA . ARG A 1 130 ? -29.074 8.925 34.503 1.00 68.12 130 ARG A CA 1
ATOM 1007 C C . ARG A 1 130 ? -27.695 8.309 34.757 1.00 68.12 130 ARG A C 1
ATOM 1009 O O . ARG A 1 130 ? -26.702 8.865 34.295 1.00 68.12 130 ARG A O 1
ATOM 1016 N N . HIS A 1 131 ? -27.625 7.190 35.479 1.00 63.50 131 HIS A N 1
ATOM 1017 C CA . HIS A 1 131 ? -26.375 6.480 35.777 1.00 63.50 131 HIS A CA 1
ATOM 1018 C C . HIS A 1 131 ? -26.037 5.356 34.790 1.00 63.50 131 HIS A C 1
ATOM 1020 O O . HIS A 1 131 ? -24.899 4.885 34.775 1.00 63.50 131 HIS A O 1
ATOM 1026 N N . LEU A 1 132 ? -26.983 4.950 33.939 1.00 58.94 132 LEU A N 1
ATOM 1027 C CA . LEU A 1 132 ? -26.714 4.054 32.826 1.00 58.94 132 LEU A CA 1
ATOM 1028 C C . LEU A 1 132 ? -25.647 4.692 31.919 1.00 58.94 132 LEU A C 1
ATOM 1030 O O . LEU A 1 132 ? -25.831 5.822 31.462 1.00 58.94 132 LEU A O 1
ATOM 1034 N N . PRO A 1 133 ? -24.567 3.974 31.570 1.00 53.22 133 PRO A N 1
ATOM 1035 C CA . PRO A 1 133 ? -23.503 4.465 30.697 1.00 53.22 133 PRO A CA 1
ATOM 1036 C C . PRO A 1 133 ? -23.932 4.504 29.218 1.00 53.22 133 PRO A C 1
ATOM 1038 O O . PRO A 1 133 ? -23.152 4.175 28.324 1.00 53.22 133 PRO A O 1
ATOM 1041 N N . MET A 1 134 ? -25.162 4.946 28.936 1.00 53.88 134 MET A N 1
ATOM 1042 C CA . MET A 1 134 ? -25.636 5.298 27.593 1.00 53.88 134 MET A CA 1
ATOM 1043 C C . MET A 1 134 ? -24.676 6.297 26.928 1.00 53.88 134 MET A C 1
ATOM 1045 O O . MET A 1 134 ? -24.436 6.208 25.726 1.00 53.88 134 MET A O 1
ATOM 1049 N N . THR A 1 135 ? -24.014 7.148 27.721 1.00 55.91 135 THR A N 1
ATOM 1050 C CA . THR A 1 135 ? -22.899 7.994 27.282 1.00 55.91 135 THR A CA 1
ATOM 1051 C C . THR A 1 135 ? -21.730 7.189 26.727 1.00 55.91 135 THR A C 1
ATOM 1053 O O . THR A 1 135 ? -21.232 7.544 25.673 1.00 55.91 135 THR A O 1
ATOM 1056 N N . GLY A 1 136 ? -21.287 6.098 27.357 1.00 58.72 136 GLY A N 1
ATOM 1057 C CA . GLY A 1 136 ? -20.113 5.341 26.901 1.00 58.72 136 GLY A CA 1
ATOM 1058 C C . GLY A 1 136 ? -20.290 4.747 25.501 1.00 58.72 136 GLY A C 1
ATOM 1059 O O . GLY A 1 136 ? -19.453 4.951 24.623 1.00 58.72 136 GLY A O 1
ATOM 1060 N N . PHE A 1 137 ? -21.419 4.075 25.264 1.00 61.66 137 PHE A N 1
ATOM 1061 C CA . PHE A 1 137 ? -21.726 3.492 23.955 1.00 61.66 137 PHE A CA 1
ATOM 1062 C C . PHE A 1 137 ? -21.962 4.569 22.880 1.00 61.66 137 PHE A C 1
ATOM 1064 O O . PHE A 1 137 ? -21.429 4.465 21.775 1.00 61.66 137 PHE A O 1
ATOM 1071 N N . GLN A 1 138 ? -22.687 5.645 23.212 1.00 62.50 138 GLN A N 1
ATOM 1072 C CA . GLN A 1 138 ? -22.900 6.777 22.301 1.00 62.50 138 GLN A CA 1
ATOM 1073 C C . GLN A 1 138 ? -21.601 7.528 21.984 1.00 62.50 138 GLN A C 1
ATOM 1075 O O . GLN A 1 138 ? -21.395 7.937 20.841 1.00 62.50 138 GLN A O 1
ATOM 1080 N N . ILE A 1 139 ? -20.701 7.675 22.961 1.00 70.25 139 ILE A N 1
ATOM 1081 C CA . ILE A 1 139 ? -19.371 8.258 22.768 1.00 70.25 139 ILE A CA 1
ATOM 1082 C C . ILE A 1 139 ? -18.579 7.394 21.788 1.00 70.25 139 ILE A C 1
ATOM 1084 O O . ILE A 1 139 ? -18.017 7.941 20.842 1.00 70.25 139 ILE A O 1
ATOM 1088 N N . ILE A 1 140 ? -18.572 6.065 21.946 1.00 73.00 140 ILE A N 1
ATOM 1089 C CA . ILE A 1 140 ? -17.858 5.159 21.030 1.00 73.00 140 ILE A CA 1
ATOM 1090 C C . ILE A 1 140 ? -18.436 5.243 19.615 1.00 73.00 140 ILE A C 1
ATOM 1092 O O . ILE A 1 140 ? -17.675 5.421 18.665 1.00 73.00 140 ILE A O 1
ATOM 1096 N N . GLN A 1 141 ? -19.762 5.186 19.453 1.00 70.50 141 GLN A N 1
ATOM 1097 C CA . GLN A 1 141 ? -20.382 5.296 18.129 1.00 70.50 141 GLN A CA 1
ATOM 1098 C C . GLN A 1 141 ? -20.105 6.647 17.462 1.00 70.50 141 GLN A C 1
ATOM 1100 O O . GLN A 1 141 ? -19.722 6.685 16.295 1.00 70.50 141 GLN A O 1
ATOM 1105 N N . THR A 1 142 ? -20.238 7.750 18.199 1.00 74.81 142 THR A N 1
ATOM 1106 C CA . THR A 1 142 ? -19.930 9.092 17.679 1.00 74.81 142 THR A CA 1
ATOM 1107 C C . THR A 1 142 ? -18.455 9.202 17.296 1.00 74.81 142 THR A C 1
ATOM 1109 O O . THR A 1 142 ? -18.131 9.714 16.227 1.00 74.81 142 THR A O 1
ATOM 1112 N N . THR A 1 143 ? -17.556 8.662 18.125 1.00 80.00 143 THR A N 1
ATOM 1113 C CA . THR A 1 143 ? -16.117 8.614 17.831 1.00 80.00 143 THR A CA 1
ATOM 1114 C C . THR A 1 143 ? -15.841 7.845 16.540 1.00 80.00 143 THR A C 1
ATOM 1116 O O . THR A 1 143 ? -15.104 8.344 15.693 1.00 80.00 143 THR A O 1
ATOM 1119 N N . LEU A 1 144 ? -16.462 6.675 16.345 1.00 80.31 144 LEU A N 1
ATOM 1120 C CA . LEU A 1 144 ? -16.299 5.875 15.127 1.00 80.31 144 LEU A CA 1
ATOM 1121 C C . LEU A 1 144 ? -16.730 6.642 13.873 1.00 80.31 144 LEU A C 1
ATOM 1123 O O . LEU A 1 144 ? -15.983 6.669 12.898 1.00 80.31 144 LEU A O 1
ATOM 1127 N N . VAL A 1 145 ? -17.886 7.311 13.914 1.00 77.94 145 VAL A N 1
ATOM 1128 C CA . VAL A 1 145 ? -18.394 8.110 12.785 1.00 77.94 145 VAL A CA 1
ATOM 1129 C C . VAL A 1 145 ? -17.461 9.283 12.468 1.00 77.94 145 VAL A C 1
ATOM 1131 O O . VAL A 1 145 ? -17.142 9.528 11.305 1.00 77.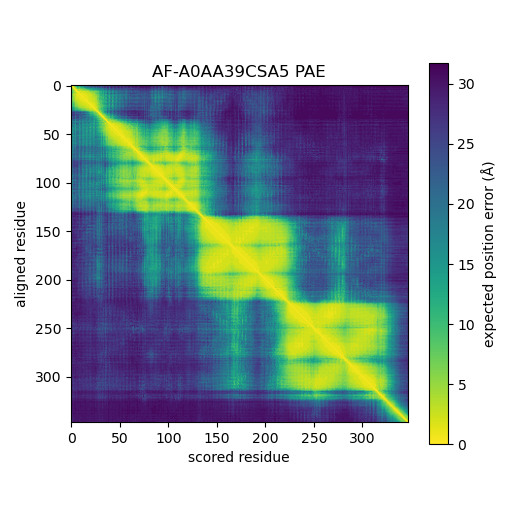94 145 VAL A O 1
ATOM 1134 N N . VAL A 1 146 ? -16.959 9.987 13.486 1.00 81.25 146 VAL A N 1
ATOM 1135 C CA . VAL A 1 146 ? -15.971 11.061 13.289 1.00 81.25 146 VAL A CA 1
ATOM 1136 C C . VAL A 1 146 ? -14.687 10.514 12.655 1.00 81.25 146 VAL A C 1
ATOM 1138 O O . VAL A 1 146 ? -14.180 11.105 11.701 1.00 81.25 146 VAL A O 1
ATOM 1141 N N . CYS A 1 147 ? -14.182 9.371 13.129 1.00 83.38 147 CYS A N 1
ATOM 1142 C CA . CYS A 1 147 ? -13.006 8.722 12.549 1.00 83.38 147 CYS A CA 1
ATOM 1143 C C . CYS A 1 147 ? -13.216 8.323 11.080 1.00 83.38 147 CYS A C 1
ATOM 1145 O O . CYS A 1 147 ? -12.319 8.571 10.277 1.00 83.38 147 CYS A O 1
ATOM 1147 N N . MET A 1 148 ? -14.383 7.781 10.712 1.00 84.06 148 MET A N 1
ATOM 1148 C CA . MET A 1 148 ? -14.726 7.473 9.313 1.00 84.06 148 MET A CA 1
ATOM 1149 C C . MET A 1 148 ? -14.678 8.722 8.436 1.00 84.06 148 MET A C 1
ATOM 1151 O O . MET A 1 148 ? -14.040 8.736 7.393 1.00 84.06 148 MET A O 1
ATOM 1155 N N . HIS A 1 149 ? -15.273 9.833 8.878 1.00 83.81 149 HIS A N 1
ATOM 1156 C CA . HIS A 1 149 ? -15.213 11.077 8.106 1.00 83.81 149 HIS A CA 1
ATOM 1157 C C . HIS A 1 149 ? -13.780 11.596 7.929 1.00 83.81 149 HIS A C 1
ATOM 1159 O O . HIS A 1 149 ? -13.428 12.081 6.851 1.00 83.81 149 HIS A O 1
ATOM 1165 N N . MET A 1 150 ? -12.936 11.476 8.957 1.00 82.38 150 MET A N 1
ATOM 1166 C CA . MET A 1 150 ? -11.523 11.852 8.866 1.00 82.38 150 MET A CA 1
ATOM 1167 C C . MET A 1 150 ? -10.748 10.968 7.879 1.00 82.38 150 MET A C 1
ATOM 1169 O O . MET A 1 150 ? -9.976 11.489 7.071 1.00 82.38 150 MET A O 1
ATOM 1173 N N . VAL A 1 151 ? -10.950 9.649 7.923 1.00 82.44 151 VAL A N 1
ATOM 1174 C CA . VAL A 1 151 ? -10.290 8.697 7.015 1.00 82.44 151 VAL A CA 1
ATOM 1175 C C . VAL A 1 151 ? -10.819 8.849 5.586 1.00 82.44 151 VAL A C 1
ATOM 1177 O O . VAL A 1 151 ? -10.021 8.923 4.653 1.00 82.44 151 VAL A O 1
ATOM 1180 N N . GLY A 1 152 ? -12.126 9.039 5.405 1.00 79.44 152 GLY A N 1
ATOM 1181 C CA . GLY A 1 152 ? -12.737 9.386 4.123 1.00 79.44 152 GLY A CA 1
ATOM 1182 C C . GLY A 1 152 ? -12.168 10.675 3.517 1.00 79.44 152 GLY A C 1
ATOM 1183 O O . GLY A 1 152 ? -11.847 10.713 2.328 1.00 79.44 152 GLY A O 1
ATOM 1184 N N . LEU A 1 153 ? -11.938 11.722 4.321 1.00 84.19 153 LEU A N 1
ATOM 1185 C CA . LEU A 1 153 ? -11.257 12.935 3.852 1.00 84.19 153 LEU A CA 1
ATOM 1186 C C . LEU A 1 153 ? -9.806 12.647 3.429 1.00 84.19 153 LEU A C 1
ATOM 1188 O O . LEU A 1 153 ? -9.359 13.139 2.390 1.00 84.19 153 LEU A O 1
ATOM 1192 N N . ALA A 1 154 ? -9.079 11.822 4.187 1.00 78.88 154 ALA A N 1
ATOM 1193 C CA . ALA A 1 154 ? -7.732 11.392 3.817 1.00 78.88 154 ALA A CA 1
ATOM 1194 C C . ALA A 1 154 ? -7.720 10.600 2.493 1.00 78.88 154 ALA A C 1
ATOM 1196 O O . ALA A 1 154 ? -6.851 10.841 1.652 1.00 78.88 154 ALA A O 1
ATOM 1197 N N . MET A 1 155 ? -8.713 9.732 2.253 1.00 83.00 155 MET A N 1
ATOM 1198 C CA . MET A 1 155 ? -8.893 9.035 0.971 1.00 83.00 155 MET A CA 1
ATOM 1199 C C . MET A 1 155 ? -9.115 10.013 -0.187 1.00 83.00 155 MET A C 1
ATOM 1201 O O . MET A 1 155 ? -8.541 9.834 -1.263 1.00 83.00 155 MET A O 1
ATOM 1205 N N . LEU A 1 156 ? -9.900 11.076 0.008 1.00 82.19 156 LEU A N 1
ATOM 1206 C CA . LEU A 1 156 ? -10.108 12.101 -1.023 1.00 82.19 156 LEU A CA 1
ATOM 1207 C C . LEU A 1 156 ? -8.803 12.833 -1.368 1.00 82.19 156 LEU A C 1
ATOM 1209 O O . LEU A 1 156 ? -8.491 13.017 -2.547 1.00 82.19 156 LEU A O 1
ATOM 1213 N N . VAL A 1 157 ? -8.001 13.195 -0.362 1.00 84.31 157 VAL A N 1
ATOM 1214 C CA . VAL A 1 157 ? -6.685 13.828 -0.567 1.00 84.31 157 VAL A CA 1
ATOM 1215 C C . VAL A 1 157 ? -5.721 12.880 -1.287 1.00 84.31 157 VAL A C 1
ATOM 1217 O O . VAL A 1 157 ? -5.051 13.288 -2.240 1.00 84.31 157 VAL A O 1
ATOM 1220 N N . ALA A 1 158 ? -5.674 11.608 -0.885 1.00 78.00 158 ALA A N 1
ATOM 1221 C CA . ALA A 1 158 ? -4.839 10.600 -1.531 1.00 78.00 158 ALA A CA 1
ATOM 1222 C C . ALA A 1 158 ? -5.277 10.348 -2.987 1.00 78.00 158 ALA A C 1
ATOM 1224 O O . ALA A 1 158 ? -4.433 10.261 -3.877 1.00 78.00 158 ALA A O 1
ATOM 1225 N N . THR A 1 159 ? -6.585 10.360 -3.267 1.00 83.50 159 THR A N 1
ATOM 1226 C CA . THR A 1 159 ? -7.137 10.289 -4.633 1.00 83.50 159 THR A CA 1
ATOM 1227 C C . THR A 1 159 ? -6.717 11.493 -5.469 1.00 83.50 159 THR A C 1
ATOM 1229 O O . THR A 1 159 ? -6.254 11.341 -6.600 1.00 83.50 159 THR A O 1
ATOM 1232 N N . TRP A 1 160 ? -6.808 12.703 -4.916 1.00 88.69 160 TRP A N 1
ATOM 1233 C CA . TRP A 1 160 ? -6.334 13.905 -5.597 1.00 88.69 160 TRP A CA 1
ATOM 1234 C C . TRP A 1 160 ? -4.837 13.819 -5.925 1.00 88.69 160 TRP A C 1
ATOM 1236 O O . TRP A 1 160 ? -4.432 14.134 -7.049 1.00 88.69 160 TRP A O 1
ATOM 1246 N N . ARG A 1 161 ? -4.015 13.325 -4.988 1.00 83.69 161 ARG A N 1
ATOM 1247 C CA . ARG A 1 161 ? -2.573 13.127 -5.196 1.00 83.69 161 ARG A CA 1
ATOM 1248 C C . ARG A 1 161 ? -2.270 12.015 -6.205 1.00 83.69 161 ARG A C 1
ATOM 1250 O O . ARG A 1 161 ? -1.321 12.156 -6.970 1.00 83.69 161 ARG A O 1
ATOM 1257 N N . LEU A 1 162 ? -3.085 10.962 -6.271 1.00 85.62 162 LEU A N 1
ATOM 1258 C CA . LEU A 1 162 ? -2.983 9.913 -7.289 1.00 85.62 162 LEU A CA 1
ATOM 1259 C C . LEU A 1 162 ? -3.232 10.475 -8.699 1.00 85.62 162 LEU A C 1
ATOM 1261 O O . LEU A 1 162 ? -2.494 10.165 -9.634 1.00 85.62 162 LEU A O 1
ATOM 1265 N N . LEU A 1 163 ? -4.242 11.337 -8.854 1.00 84.56 163 LEU A N 1
ATOM 1266 C CA . LEU A 1 163 ? -4.626 11.903 -10.151 1.00 84.56 163 LEU A CA 1
ATOM 1267 C C . LEU A 1 163 ? -3.692 13.033 -10.611 1.00 84.56 163 LEU A C 1
ATOM 1269 O O . LEU A 1 163 ? -3.338 13.107 -11.790 1.00 84.56 163 LEU A O 1
ATOM 1273 N N . ARG A 1 164 ? -3.285 13.918 -9.692 1.00 88.25 164 ARG A N 1
ATOM 1274 C CA . ARG A 1 164 ? -2.490 15.126 -9.987 1.00 88.25 164 ARG A CA 1
ATOM 1275 C C . ARG A 1 164 ? -1.061 15.091 -9.439 1.00 88.25 164 ARG A C 1
ATOM 1277 O O . ARG A 1 164 ? -0.406 16.128 -9.377 1.00 88.25 164 ARG A O 1
ATOM 1284 N N . GLY A 1 165 ? -0.555 13.921 -9.055 1.00 86.88 165 GLY A N 1
ATOM 1285 C CA . GLY A 1 165 ? 0.821 13.765 -8.580 1.00 86.88 165 GLY A CA 1
ATOM 1286 C C . GLY A 1 165 ? 1.843 14.199 -9.645 1.00 86.88 165 GLY A C 1
ATOM 1287 O O . GLY A 1 165 ? 1.655 13.862 -10.823 1.00 86.88 165 GLY A O 1
ATOM 1288 N N . PRO A 1 166 ? 2.907 14.937 -9.269 1.00 88.50 166 PRO A N 1
ATOM 1289 C CA . PRO A 1 166 ? 3.862 15.500 -10.224 1.00 88.50 166 PRO A CA 1
ATOM 1290 C C . PRO A 1 166 ? 4.748 14.429 -10.869 1.00 88.50 166 PRO A C 1
ATOM 1292 O O . PRO A 1 166 ? 5.099 14.557 -12.039 1.00 88.50 166 PRO A O 1
ATOM 1295 N N . THR A 1 167 ? 5.068 13.351 -10.146 1.00 91.06 167 THR A N 1
ATOM 1296 C CA . THR A 1 167 ? 5.893 12.245 -10.652 1.00 91.06 167 THR A CA 1
ATOM 1297 C C . THR A 1 167 ? 5.167 10.899 -10.570 1.00 91.06 167 THR A C 1
ATOM 1299 O O . THR A 1 167 ? 4.175 10.752 -9.854 1.00 91.06 167 THR A O 1
ATOM 1302 N N . VAL A 1 168 ? 5.648 9.889 -11.305 1.00 81.75 168 VAL A N 1
ATOM 1303 C CA . VAL A 1 168 ? 5.104 8.518 -11.224 1.00 81.75 168 VAL A CA 1
ATOM 1304 C C . VAL A 1 168 ? 5.303 7.908 -9.823 1.00 81.75 168 VAL A C 1
ATOM 1306 O O . VAL A 1 168 ? 4.328 7.367 -9.300 1.00 81.75 168 VAL A O 1
ATOM 1309 N N . PRO A 1 169 ? 6.475 8.037 -9.160 1.00 82.25 169 PRO A N 1
ATOM 1310 C CA . PRO A 1 169 ? 6.641 7.607 -7.769 1.00 82.25 169 PRO A CA 1
ATOM 1311 C C . PRO A 1 169 ? 5.652 8.251 -6.788 1.00 82.25 169 PRO A C 1
ATOM 1313 O O . PRO A 1 169 ? 5.091 7.540 -5.959 1.00 82.25 169 PRO A O 1
ATOM 1316 N N . ASP A 1 170 ? 5.365 9.556 -6.914 1.00 80.81 170 ASP A N 1
ATOM 1317 C CA . ASP A 1 170 ? 4.356 10.229 -6.074 1.00 80.81 170 ASP A CA 1
ATOM 1318 C C . ASP A 1 170 ? 2.973 9.578 -6.205 1.00 80.81 170 ASP A C 1
ATOM 1320 O O . ASP A 1 170 ? 2.252 9.420 -5.221 1.00 80.81 170 ASP A O 1
ATOM 1324 N N . ARG A 1 171 ? 2.590 9.204 -7.431 1.00 84.62 171 ARG A N 1
ATOM 1325 C CA . ARG A 1 171 ? 1.297 8.566 -7.710 1.00 84.62 171 ARG A CA 1
ATOM 1326 C C . ARG A 1 171 ? 1.247 7.134 -7.183 1.00 84.62 171 ARG A C 1
ATOM 1328 O O . ARG A 1 171 ? 0.216 6.729 -6.661 1.00 84.62 171 ARG A O 1
ATOM 1335 N N . ILE A 1 172 ? 2.353 6.391 -7.270 1.00 82.00 172 ILE A N 1
ATOM 1336 C CA . ILE A 1 172 ? 2.473 5.048 -6.678 1.00 82.00 172 ILE A CA 1
ATOM 1337 C C . ILE A 1 172 ? 2.333 5.121 -5.157 1.00 82.00 172 ILE A C 1
ATOM 1339 O O . ILE A 1 172 ? 1.569 4.356 -4.577 1.00 82.00 172 ILE A O 1
ATOM 1343 N N . LEU A 1 173 ? 3.002 6.081 -4.516 1.00 83.06 173 LEU A N 1
ATOM 1344 C CA . LEU A 1 173 ? 2.888 6.297 -3.074 1.00 83.06 173 LEU A CA 1
ATOM 1345 C C . LEU A 1 173 ? 1.462 6.707 -2.664 1.00 83.06 173 LEU A C 1
ATOM 1347 O O . LEU A 1 173 ? 0.950 6.257 -1.639 1.00 83.06 173 LEU A O 1
ATOM 1351 N N . ALA A 1 174 ? 0.789 7.526 -3.478 1.00 82.75 174 ALA A N 1
ATOM 1352 C CA . ALA A 1 174 ? -0.609 7.889 -3.257 1.00 82.75 174 ALA A CA 1
ATOM 1353 C C . ALA A 1 174 ? -1.561 6.685 -3.393 1.00 82.75 174 ALA A C 1
ATOM 1355 O O . ALA A 1 174 ? -2.499 6.565 -2.608 1.00 82.75 174 ALA A O 1
ATOM 1356 N N . LEU A 1 175 ? -1.309 5.776 -4.341 1.00 84.75 175 LEU A N 1
ATOM 1357 C CA . LEU A 1 175 ? -2.066 4.528 -4.499 1.00 84.75 175 LEU A CA 1
ATOM 1358 C C . LEU A 1 175 ? -1.897 3.589 -3.292 1.00 84.75 175 LEU A C 1
ATOM 1360 O O . LEU A 1 175 ? -2.865 2.981 -2.832 1.00 84.75 175 LEU A O 1
ATOM 1364 N N . ASP A 1 176 ? -0.680 3.499 -2.756 1.00 87.44 176 ASP A N 1
ATOM 1365 C CA . ASP A 1 176 ? -0.392 2.731 -1.542 1.00 87.44 176 ASP A CA 1
ATOM 1366 C C . ASP A 1 176 ? -1.134 3.317 -0.331 1.00 87.44 176 ASP A C 1
ATOM 1368 O O . ASP A 1 176 ? -1.852 2.618 0.387 1.00 87.44 176 ASP A O 1
ATOM 1372 N N . THR A 1 177 ? -1.086 4.645 -0.196 1.00 87.06 177 THR A N 1
ATOM 1373 C CA . THR A 1 177 ? -1.822 5.387 0.839 1.00 87.06 177 THR A CA 1
ATOM 1374 C C . THR A 1 177 ? -3.337 5.178 0.720 1.00 87.06 177 THR A C 1
ATOM 1376 O O . THR A 1 177 ? -4.020 5.022 1.733 1.00 87.06 177 THR A O 1
ATOM 1379 N N . LEU A 1 178 ? -3.881 5.124 -0.502 1.00 86.31 178 LEU A N 1
ATOM 1380 C CA . LEU A 1 178 ? -5.294 4.809 -0.744 1.00 86.31 178 LEU A CA 1
ATOM 1381 C C . LEU A 1 178 ? -5.669 3.406 -0.277 1.00 86.31 178 LEU A C 1
ATOM 1383 O O . LEU A 1 178 ? -6.736 3.218 0.297 1.00 86.31 178 LEU A O 1
ATOM 1387 N N . SER A 1 179 ? -4.788 2.432 -0.488 1.00 84.31 179 SER A N 1
ATOM 1388 C CA . SER A 1 179 ? -5.021 1.057 -0.043 1.00 84.31 179 SER A CA 1
ATOM 1389 C C . SER A 1 179 ? -5.062 0.986 1.486 1.00 84.31 179 SER A C 1
ATOM 1391 O O . SER A 1 179 ? -5.999 0.428 2.051 1.00 84.31 179 SER A O 1
ATOM 1393 N N . VAL A 1 180 ? -4.104 1.626 2.167 1.00 87.56 180 VAL A N 1
ATOM 1394 C CA . VAL A 1 180 ? -4.057 1.695 3.640 1.00 87.56 180 VAL A CA 1
ATOM 1395 C C . VAL A 1 180 ? -5.276 2.417 4.218 1.00 87.56 180 VAL A C 1
ATOM 1397 O O . VAL A 1 180 ? -5.869 1.954 5.192 1.00 87.56 180 VAL A O 1
ATOM 1400 N N . THR A 1 181 ? -5.679 3.537 3.618 1.00 84.19 181 THR A N 1
ATOM 1401 C CA . THR A 1 181 ? -6.851 4.299 4.078 1.00 84.19 181 THR A CA 1
ATOM 1402 C C . THR A 1 181 ? -8.164 3.562 3.810 1.00 84.19 181 THR A C 1
ATOM 1404 O O . THR A 1 181 ? -9.026 3.565 4.682 1.00 84.19 181 THR A O 1
ATOM 1407 N N . ALA A 1 182 ? -8.290 2.830 2.699 1.00 84.25 182 ALA A N 1
ATOM 1408 C CA . ALA A 1 182 ? -9.442 1.964 2.442 1.00 84.25 182 ALA A CA 1
ATOM 1409 C C . ALA A 1 182 ? -9.553 0.812 3.459 1.00 84.25 182 ALA A C 1
ATOM 1411 O O . ALA A 1 182 ? -10.650 0.499 3.913 1.00 84.25 182 ALA A O 1
ATOM 1412 N N . ILE A 1 183 ? -8.428 0.205 3.856 1.00 88.94 183 ILE A N 1
ATOM 1413 C CA . ILE A 1 183 ? -8.386 -0.827 4.909 1.00 88.94 183 ILE A CA 1
ATOM 1414 C C . ILE A 1 183 ? -8.866 -0.249 6.243 1.00 88.94 183 ILE A C 1
ATOM 1416 O O . ILE A 1 183 ? -9.694 -0.862 6.915 1.00 88.94 183 ILE A O 1
ATOM 1420 N N . ALA A 1 184 ? -8.372 0.936 6.615 1.00 86.31 184 ALA A N 1
ATOM 1421 C CA . ALA A 1 184 ? -8.781 1.614 7.841 1.00 86.31 184 ALA A CA 1
ATOM 1422 C C . ALA A 1 184 ? -10.279 1.957 7.833 1.00 86.31 184 ALA A C 1
ATOM 1424 O O . ALA A 1 184 ? -10.964 1.693 8.820 1.00 86.31 184 ALA A O 1
ATOM 1425 N N . GLU A 1 185 ? -10.797 2.474 6.716 1.00 87.81 185 GLU A N 1
ATOM 1426 C CA . GLU A 1 185 ? -12.219 2.790 6.551 1.00 87.81 185 GLU A CA 1
ATOM 1427 C C . GLU A 1 185 ? -13.088 1.536 6.701 1.00 87.81 185 GLU A C 1
ATOM 1429 O O . GLU A 1 185 ? -14.067 1.531 7.445 1.00 87.81 185 GLU A O 1
ATOM 1434 N N . LEU A 1 186 ? -12.690 0.430 6.064 1.00 83.94 186 LEU A N 1
ATOM 1435 C CA . LEU A 1 186 ? -13.426 -0.829 6.129 1.00 83.94 186 LEU A CA 1
ATOM 1436 C C . LEU A 1 186 ? -13.403 -1.444 7.537 1.00 83.94 186 LEU A C 1
ATOM 1438 O O . LEU A 1 186 ? -14.414 -1.983 7.984 1.00 83.94 186 LEU A O 1
ATOM 1442 N N . MET A 1 187 ? -12.285 -1.325 8.264 1.00 86.69 187 MET A N 1
ATOM 1443 C CA . MET A 1 187 ? -12.205 -1.737 9.670 1.00 86.69 187 MET A CA 1
ATOM 1444 C C . MET A 1 187 ? -13.121 -0.893 10.558 1.00 86.69 187 MET A C 1
ATOM 1446 O O . MET A 1 187 ? -13.875 -1.456 11.349 1.00 86.69 187 MET A O 1
ATOM 1450 N N . LEU A 1 188 ? -13.100 0.437 10.415 1.00 83.50 188 LEU A N 1
ATOM 1451 C CA . LEU A 1 188 ? -14.001 1.325 11.157 1.00 83.50 188 LEU A CA 1
ATOM 1452 C C . LEU A 1 188 ? -15.467 0.988 10.856 1.00 83.50 188 LEU A C 1
ATOM 1454 O O . LEU A 1 188 ? -16.290 0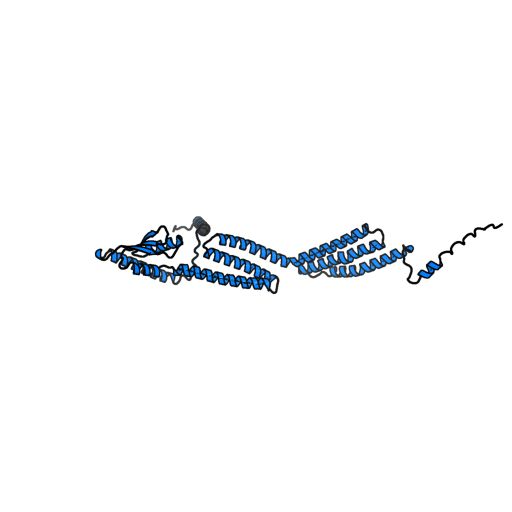.938 11.771 1.00 83.50 188 LEU A O 1
ATOM 1458 N N . PHE A 1 189 ? -15.790 0.694 9.594 1.00 78.94 189 PHE A N 1
ATOM 1459 C CA . PHE A 1 189 ? -17.134 0.301 9.170 1.00 78.94 189 PHE A CA 1
ATOM 1460 C C . PHE A 1 189 ? -17.562 -1.048 9.756 1.00 78.94 189 PHE A C 1
ATOM 1462 O O . PHE A 1 189 ? -18.677 -1.180 10.263 1.00 78.94 189 PHE A O 1
ATOM 1469 N N . GLY A 1 190 ? -16.644 -2.017 9.797 1.00 74.69 190 GLY A N 1
ATOM 1470 C CA . GLY A 1 190 ? -16.834 -3.288 10.492 1.00 74.69 190 GLY A CA 1
ATOM 1471 C C . GLY A 1 190 ? -17.085 -3.125 11.990 1.00 74.69 190 GLY A C 1
ATOM 1472 O O . GLY A 1 190 ? -17.976 -3.780 12.526 1.00 74.69 190 GLY A O 1
ATOM 1473 N N . MET A 1 191 ? -16.359 -2.217 12.655 1.00 80.88 191 MET A N 1
ATOM 1474 C CA . MET A 1 191 ? -16.580 -1.884 14.070 1.00 80.88 191 MET A CA 1
ATOM 1475 C C . MET A 1 191 ? -17.951 -1.241 14.301 1.00 80.88 191 MET A C 1
ATOM 1477 O O . MET A 1 191 ? -18.621 -1.567 15.276 1.00 80.88 191 MET A O 1
ATOM 1481 N N . TYR A 1 192 ? -18.391 -0.358 13.402 1.00 76.38 192 TYR A N 1
ATOM 1482 C CA . TYR A 1 192 ? -19.688 0.314 13.510 1.00 76.38 192 TYR A CA 1
ATOM 1483 C C . TYR A 1 192 ? -20.873 -0.643 13.332 1.00 76.38 192 TYR A C 1
ATOM 1485 O O . TYR A 1 192 ? -21.849 -0.560 14.076 1.00 76.38 192 TYR A O 1
ATOM 1493 N N . LEU A 1 193 ? -20.776 -1.574 12.378 1.00 75.75 193 LEU A N 1
ATOM 1494 C CA . LEU A 1 193 ? -21.795 -2.600 12.130 1.00 75.75 193 LEU A CA 1
ATOM 1495 C C . LEU A 1 193 ? -21.646 -3.842 13.020 1.00 75.75 193 LEU A C 1
ATOM 1497 O O . LEU A 1 193 ? -22.484 -4.740 12.948 1.00 75.75 193 LEU A O 1
ATOM 1501 N N . ASN A 1 194 ? -20.592 -3.903 13.838 1.00 76.12 194 ASN A N 1
ATOM 1502 C CA . ASN A 1 194 ? -20.232 -5.056 14.659 1.00 76.12 194 ASN A CA 1
ATOM 1503 C C . ASN A 1 194 ? -20.154 -6.370 13.848 1.00 76.12 194 ASN A C 1
ATOM 1505 O O . ASN A 1 194 ? -20.720 -7.391 14.236 1.00 76.12 194 ASN A O 1
ATOM 1509 N N . SER A 1 195 ? -19.495 -6.329 12.683 1.00 76.44 195 SER A N 1
ATOM 1510 C CA . SER A 1 195 ? -19.440 -7.446 11.729 1.00 76.44 195 SER A CA 1
ATOM 1511 C C . SER A 1 195 ? -18.009 -7.801 11.327 1.00 76.44 195 SER A C 1
ATOM 1513 O O . SER A 1 195 ? -17.255 -6.965 10.824 1.00 76.44 195 SER A O 1
ATOM 1515 N N . ALA A 1 196 ? -17.660 -9.081 11.488 1.00 77.50 196 ALA A N 1
ATOM 1516 C CA . ALA A 1 196 ? -16.347 -9.632 11.150 1.00 77.50 196 ALA A CA 1
ATOM 1517 C C . ALA A 1 196 ? -16.070 -9.684 9.635 1.00 77.50 196 ALA A C 1
ATOM 1519 O O . ALA A 1 196 ? -14.914 -9.648 9.221 1.00 77.50 196 ALA A O 1
ATOM 1520 N N . ILE A 1 197 ? -17.113 -9.696 8.797 1.00 76.06 197 ILE A N 1
ATOM 1521 C CA . ILE A 1 197 ? -16.988 -9.808 7.331 1.00 76.06 197 ILE A CA 1
ATOM 1522 C C . ILE A 1 197 ? -16.142 -8.659 6.758 1.00 76.06 197 ILE A C 1
ATOM 1524 O O . ILE A 1 197 ? -15.325 -8.854 5.858 1.00 76.06 197 ILE A O 1
ATOM 1528 N N . TYR A 1 198 ? -16.289 -7.454 7.310 1.00 73.62 198 TYR A N 1
ATOM 1529 C CA . TYR A 1 198 ? -15.520 -6.287 6.876 1.00 73.62 198 TYR A CA 1
ATOM 1530 C C . TYR A 1 198 ? -14.042 -6.368 7.279 1.00 73.62 198 TYR A C 1
ATOM 1532 O O . TYR A 1 198 ? -13.188 -5.856 6.560 1.00 73.62 198 TYR A O 1
ATOM 1540 N N . PHE A 1 199 ? -13.712 -7.062 8.373 1.00 77.75 199 PHE A N 1
ATOM 1541 C CA . PHE A 1 199 ? -12.321 -7.313 8.759 1.00 77.75 199 PHE A CA 1
ATOM 1542 C C . PHE A 1 199 ? -11.644 -8.308 7.811 1.00 77.75 199 PHE A C 1
ATOM 1544 O O . PHE A 1 199 ? -10.497 -8.097 7.417 1.00 77.75 199 PHE A O 1
ATOM 1551 N N . GLU A 1 200 ? -12.354 -9.360 7.400 1.00 81.25 200 GLU A N 1
ATOM 1552 C CA . GLU A 1 200 ? -11.850 -10.320 6.410 1.00 81.25 200 GLU A CA 1
ATOM 1553 C C . GLU A 1 200 ? -11.606 -9.646 5.054 1.00 81.25 200 GLU A C 1
ATOM 1555 O O . GLU A 1 200 ? -10.541 -9.805 4.454 1.00 81.25 200 GLU A O 1
ATOM 1560 N N . ALA A 1 201 ? -12.550 -8.816 4.600 1.00 74.19 201 ALA A N 1
ATOM 1561 C CA . ALA A 1 201 ? -12.389 -8.033 3.379 1.00 74.19 201 ALA A CA 1
ATOM 1562 C C . ALA A 1 201 ? -11.196 -7.057 3.464 1.00 74.19 201 ALA A C 1
ATOM 1564 O O . ALA A 1 201 ? -10.443 -6.922 2.498 1.00 74.19 201 ALA A O 1
ATOM 1565 N N . ALA A 1 202 ? -10.965 -6.433 4.624 1.00 80.00 202 ALA A N 1
ATOM 1566 C CA . ALA A 1 202 ? -9.829 -5.538 4.845 1.00 80.00 202 ALA A CA 1
ATOM 1567 C C . ALA A 1 202 ? -8.487 -6.284 4.733 1.00 80.00 202 ALA A C 1
ATOM 1569 O O . ALA A 1 202 ? -7.539 -5.771 4.137 1.00 80.00 202 ALA A O 1
ATOM 1570 N N . LEU A 1 203 ? -8.418 -7.522 5.233 1.00 81.06 203 LEU A N 1
ATOM 1571 C CA . LEU A 1 203 ? -7.239 -8.381 5.107 1.00 81.06 203 LEU A CA 1
ATOM 1572 C C . LEU A 1 203 ? -6.942 -8.740 3.643 1.00 81.06 203 LEU A C 1
ATOM 1574 O O . LEU A 1 203 ? -5.792 -8.654 3.211 1.00 81.06 203 LEU A O 1
ATOM 1578 N N . ILE A 1 204 ? -7.969 -9.077 2.859 1.00 81.50 204 ILE A N 1
ATOM 1579 C CA . ILE A 1 204 ? -7.816 -9.363 1.423 1.00 81.50 204 ILE A CA 1
ATOM 1580 C C . ILE A 1 204 ? -7.279 -8.130 0.682 1.00 81.50 204 ILE A C 1
ATOM 1582 O O . ILE A 1 204 ? -6.324 -8.235 -0.093 1.00 81.50 204 ILE A O 1
ATOM 1586 N N . ILE A 1 205 ? -7.845 -6.950 0.951 1.00 77.56 205 ILE A N 1
ATOM 1587 C CA . ILE A 1 205 ? -7.396 -5.689 0.345 1.00 77.56 205 ILE A CA 1
ATOM 1588 C C . ILE A 1 205 ? -5.948 -5.373 0.747 1.00 77.56 205 ILE A C 1
ATOM 1590 O O . ILE A 1 205 ? -5.164 -4.970 -0.109 1.00 77.56 205 ILE A O 1
ATOM 1594 N N . ALA A 1 206 ? -5.556 -5.618 2.001 1.00 79.56 206 ALA A N 1
ATOM 1595 C CA . ALA A 1 206 ? -4.179 -5.435 2.469 1.00 79.56 206 ALA A CA 1
ATOM 1596 C C . ALA A 1 206 ? -3.172 -6.288 1.691 1.00 79.56 206 ALA A C 1
ATOM 1598 O O . ALA A 1 206 ? -2.126 -5.792 1.264 1.00 79.56 206 ALA A O 1
ATOM 1599 N N . MET A 1 207 ? -3.505 -7.558 1.458 1.00 79.44 207 MET A N 1
ATOM 1600 C CA . MET A 1 207 ? -2.649 -8.471 0.702 1.00 79.44 207 MET A CA 1
ATOM 1601 C C . MET A 1 207 ? -2.508 -8.042 -0.766 1.00 79.44 207 MET A C 1
ATOM 1603 O O . MET A 1 207 ? -1.400 -8.040 -1.307 1.00 79.44 207 MET A O 1
ATOM 1607 N N . LEU A 1 208 ? -3.612 -7.648 -1.408 1.00 75.56 208 LEU A N 1
ATOM 1608 C CA . LEU A 1 208 ? -3.613 -7.216 -2.809 1.00 75.56 208 LEU A CA 1
ATOM 1609 C C . LEU A 1 208 ? -2.935 -5.850 -3.007 1.00 75.56 208 LEU A C 1
ATOM 1611 O O . LEU A 1 208 ? -2.188 -5.674 -3.973 1.00 75.56 208 LEU A O 1
ATOM 1615 N N . GLY A 1 209 ? -3.152 -4.905 -2.087 1.00 72.94 209 GLY A N 1
ATOM 1616 C CA . GLY A 1 209 ? -2.569 -3.562 -2.126 1.00 72.94 209 GLY A CA 1
ATOM 1617 C C . GLY A 1 209 ? -1.043 -3.596 -2.097 1.00 72.94 209 GLY A C 1
ATOM 1618 O O . GLY A 1 209 ? -0.399 -3.044 -2.987 1.00 72.94 209 GLY A O 1
ATOM 1619 N N . PHE A 1 210 ? -0.461 -4.352 -1.160 1.00 78.56 210 PHE A N 1
ATOM 1620 C CA . PHE A 1 210 ? 0.992 -4.530 -1.078 1.00 78.56 210 PHE A CA 1
ATOM 1621 C C . PHE A 1 210 ? 1.583 -5.125 -2.367 1.00 78.56 210 PHE A C 1
ATOM 1623 O O . PHE A 1 210 ? 2.577 -4.621 -2.899 1.00 78.56 210 PHE A O 1
ATOM 1630 N N . GLY A 1 211 ? 0.956 -6.179 -2.906 1.00 73.44 211 GLY A N 1
ATOM 1631 C CA . GLY A 1 211 ? 1.399 -6.813 -4.149 1.00 73.44 211 GLY A CA 1
ATOM 1632 C C . GLY A 1 211 ? 1.392 -5.846 -5.337 1.00 73.44 211 GLY A C 1
ATOM 1633 O O . GLY A 1 211 ? 2.360 -5.793 -6.098 1.00 73.44 211 GLY A O 1
ATOM 1634 N N . SER A 1 212 ? 0.338 -5.035 -5.456 1.00 68.69 212 SER A N 1
ATOM 1635 C CA . SER A 1 212 ? 0.194 -4.027 -6.510 1.00 68.69 212 SER A CA 1
ATOM 1636 C C . SER A 1 212 ? 1.302 -2.968 -6.451 1.00 68.69 212 SER A C 1
ATOM 1638 O O . SER A 1 212 ? 1.978 -2.728 -7.457 1.00 68.69 212 SER A O 1
ATOM 1640 N N . THR A 1 213 ? 1.580 -2.403 -5.270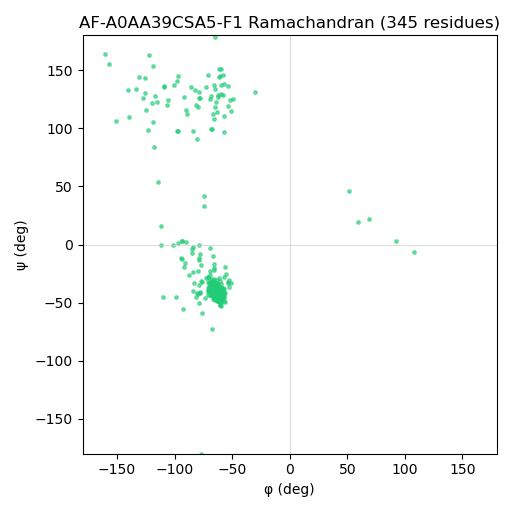 1.00 79.94 213 THR A N 1
ATOM 1641 C CA . THR A 1 213 ? 2.625 -1.381 -5.089 1.00 79.94 213 THR A CA 1
ATOM 1642 C C . THR A 1 213 ? 4.021 -1.928 -5.411 1.00 79.94 213 THR A C 1
ATOM 1644 O O . THR A 1 213 ? 4.805 -1.262 -6.095 1.00 79.94 213 THR A O 1
ATOM 1647 N N . VAL A 1 214 ? 4.341 -3.160 -4.990 1.00 72.69 214 VAL A N 1
ATOM 1648 C CA . VAL A 1 214 ? 5.634 -3.809 -5.287 1.00 72.69 214 VAL A CA 1
ATOM 1649 C C . VAL A 1 214 ? 5.813 -4.042 -6.787 1.00 72.69 214 VAL A C 1
ATOM 1651 O O . VAL A 1 214 ? 6.891 -3.774 -7.329 1.00 72.69 214 VAL A O 1
ATOM 1654 N N . VAL A 1 215 ? 4.772 -4.524 -7.472 1.00 72.12 215 VAL A N 1
ATOM 1655 C CA . VAL A 1 215 ? 4.808 -4.755 -8.923 1.00 72.12 215 VAL A CA 1
ATOM 1656 C C . VAL A 1 215 ? 4.968 -3.435 -9.676 1.00 72.12 215 VAL A C 1
ATOM 1658 O O . VAL A 1 215 ? 5.857 -3.342 -10.524 1.00 72.12 215 VAL A O 1
ATOM 1661 N N . LEU A 1 216 ? 4.191 -2.397 -9.342 1.00 69.38 216 LEU A N 1
ATOM 1662 C CA . LEU A 1 216 ? 4.302 -1.088 -9.998 1.00 69.38 216 LEU A CA 1
ATOM 1663 C C . LEU A 1 216 ? 5.668 -0.436 -9.758 1.00 69.38 216 LEU A C 1
ATOM 1665 O O . LEU A 1 216 ? 6.270 0.096 -10.690 1.00 69.38 216 LEU A O 1
ATOM 1669 N N . SER A 1 217 ? 6.195 -0.528 -8.535 1.00 70.81 217 SER A N 1
ATOM 1670 C CA . SER A 1 217 ? 7.521 0.003 -8.193 1.00 70.81 217 SER A CA 1
ATOM 1671 C C . SER A 1 217 ? 8.620 -0.688 -9.001 1.00 70.81 217 SER A C 1
ATOM 1673 O O . SER A 1 217 ? 9.488 -0.030 -9.576 1.00 70.81 217 SER A O 1
ATOM 1675 N N . LYS A 1 218 ? 8.548 -2.021 -9.129 1.00 67.06 218 LYS A N 1
ATOM 1676 C CA . LYS A 1 218 ? 9.461 -2.787 -9.990 1.00 67.06 218 LYS A CA 1
ATOM 1677 C C . LYS A 1 218 ? 9.288 -2.449 -11.467 1.00 67.06 218 LYS A C 1
ATOM 1679 O O . LYS A 1 218 ? 10.281 -2.428 -12.187 1.00 67.06 218 LYS A O 1
ATOM 1684 N N . PHE A 1 219 ? 8.068 -2.189 -11.926 1.00 69.69 219 PHE A N 1
ATOM 1685 C CA . PHE A 1 219 ? 7.812 -1.810 -13.312 1.00 69.69 219 PHE A CA 1
ATOM 1686 C C . PHE A 1 219 ? 8.442 -0.455 -13.653 1.00 69.69 219 PHE A C 1
ATOM 1688 O O . PHE A 1 219 ? 9.100 -0.336 -14.682 1.00 69.69 219 PHE A O 1
ATOM 1695 N N . VAL A 1 220 ? 8.337 0.538 -12.763 1.00 68.00 220 VAL A N 1
ATOM 1696 C CA . VAL A 1 220 ? 9.008 1.839 -12.937 1.00 68.00 220 VAL A CA 1
ATOM 1697 C C . VAL A 1 220 ? 10.526 1.682 -12.978 1.00 68.00 220 VAL A C 1
ATOM 1699 O O . VAL A 1 220 ? 11.160 2.253 -13.857 1.00 68.00 220 VAL A O 1
ATOM 1702 N N . LEU A 1 221 ? 11.095 0.844 -12.106 1.00 65.44 221 LEU A N 1
ATOM 1703 C CA . LEU A 1 221 ? 12.531 0.537 -12.103 1.00 65.44 221 LEU A CA 1
ATOM 1704 C C . LEU A 1 221 ? 13.005 -0.224 -13.356 1.00 65.44 221 LEU A C 1
ATOM 1706 O O . LEU A 1 221 ? 14.194 -0.219 -13.654 1.00 65.44 221 LEU A O 1
ATOM 1710 N N . ARG A 1 222 ? 12.109 -0.915 -14.075 1.00 68.50 222 ARG A N 1
ATOM 1711 C CA . ARG A 1 222 ? 12.454 -1.769 -15.229 1.00 68.50 222 ARG A CA 1
ATOM 1712 C C . ARG A 1 222 ? 11.955 -1.256 -16.576 1.00 68.50 222 ARG A C 1
ATOM 1714 O O . ARG A 1 222 ? 12.225 -1.902 -17.589 1.00 68.50 222 ARG A O 1
ATOM 1721 N N . ARG A 1 223 ? 11.254 -0.121 -16.613 1.00 63.41 223 ARG A N 1
ATOM 1722 C CA . ARG A 1 223 ? 10.709 0.473 -17.845 1.00 63.41 223 ARG A CA 1
ATOM 1723 C C . ARG A 1 223 ? 11.785 0.638 -18.921 1.00 63.41 223 ARG A C 1
ATOM 1725 O O . ARG A 1 223 ? 11.527 0.369 -20.092 1.00 63.41 223 ARG A O 1
ATOM 1732 N N . ASP A 1 224 ? 13.000 0.969 -18.507 1.00 70.62 224 ASP A N 1
ATOM 1733 C CA . ASP A 1 224 ? 14.110 1.172 -19.429 1.00 70.62 224 ASP A CA 1
ATOM 1734 C C . ASP A 1 224 ? 14.701 -0.146 -19.953 1.00 70.62 224 ASP A C 1
ATOM 1736 O O . ASP A 1 224 ? 15.067 -0.240 -21.120 1.00 70.62 224 ASP A O 1
ATOM 1740 N N . ILE A 1 225 ? 14.679 -1.221 -19.154 1.00 79.44 225 ILE A N 1
ATOM 1741 C CA . ILE A 1 225 ? 15.121 -2.561 -19.583 1.00 79.44 225 ILE A CA 1
ATOM 1742 C C . ILE A 1 225 ? 14.209 -3.107 -20.689 1.00 79.44 225 ILE A C 1
ATOM 1744 O O . ILE A 1 225 ? 14.683 -3.736 -21.637 1.00 79.44 225 ILE A O 1
ATOM 1748 N N . ILE A 1 226 ? 12.899 -2.858 -20.593 1.00 82.12 226 ILE A N 1
ATOM 1749 C CA . ILE A 1 226 ? 11.935 -3.267 -21.624 1.00 82.12 226 ILE A CA 1
ATOM 1750 C C . ILE A 1 226 ? 12.222 -2.520 -22.933 1.00 82.12 226 ILE A C 1
ATOM 1752 O O . ILE A 1 226 ? 12.273 -3.145 -23.991 1.00 82.12 226 ILE A O 1
ATOM 1756 N N . ALA A 1 227 ? 12.473 -1.209 -22.865 1.00 82.44 227 ALA A N 1
ATOM 1757 C CA . ALA A 1 227 ? 12.827 -0.408 -24.036 1.00 82.44 227 ALA A CA 1
ATOM 1758 C C . ALA A 1 227 ? 14.132 -0.891 -24.698 1.00 82.44 227 ALA A C 1
ATOM 1760 O O . ALA A 1 227 ? 14.169 -1.057 -25.917 1.00 82.44 227 ALA A O 1
ATOM 1761 N N . LEU A 1 228 ? 15.164 -1.202 -23.904 1.00 87.31 228 LEU A N 1
ATOM 1762 C CA . LEU A 1 228 ? 16.418 -1.784 -24.399 1.00 87.31 228 LEU A CA 1
ATOM 1763 C C . LEU A 1 228 ? 16.202 -3.156 -25.047 1.00 87.31 228 LEU A C 1
ATOM 1765 O O . LEU A 1 228 ? 16.738 -3.423 -26.119 1.00 87.31 228 LEU A O 1
ATOM 1769 N N . SER A 1 229 ? 15.361 -4.003 -24.450 1.00 88.88 229 SER A N 1
ATOM 1770 C CA . SER A 1 229 ? 15.035 -5.325 -25.001 1.00 88.88 229 SER A CA 1
ATOM 1771 C C . SER A 1 229 ? 14.339 -5.218 -26.362 1.00 88.88 229 SER A C 1
ATOM 1773 O O . SER A 1 229 ? 14.683 -5.945 -27.292 1.00 88.88 229 SER A O 1
ATOM 1775 N N . ILE A 1 230 ? 13.393 -4.282 -26.507 1.00 91.44 230 ILE A N 1
ATOM 1776 C CA . ILE A 1 230 ? 12.711 -4.009 -27.781 1.00 91.44 230 ILE A CA 1
ATOM 1777 C C . ILE A 1 230 ? 13.707 -3.490 -28.825 1.00 91.44 230 ILE A C 1
ATOM 1779 O O . ILE A 1 230 ? 13.702 -3.971 -29.958 1.00 91.44 230 ILE A O 1
ATOM 1783 N N . LEU A 1 231 ? 14.582 -2.552 -28.448 1.00 92.38 231 LEU A N 1
ATOM 1784 C CA . LEU A 1 231 ? 15.608 -2.004 -29.339 1.00 92.38 231 LEU A CA 1
ATOM 1785 C C . LEU A 1 231 ? 16.585 -3.089 -29.820 1.00 92.38 231 LEU A C 1
ATOM 1787 O O . LEU A 1 231 ? 16.923 -3.135 -31.003 1.00 92.38 231 LEU A O 1
ATOM 1791 N N . LEU A 1 232 ? 16.995 -3.991 -28.924 1.00 93.69 232 LEU A N 1
ATOM 1792 C CA . LEU A 1 232 ? 17.878 -5.109 -29.245 1.00 93.69 232 LEU A CA 1
ATOM 1793 C C . LEU A 1 232 ? 17.209 -6.100 -30.205 1.00 93.69 232 LEU A C 1
ATOM 1795 O O . LEU A 1 232 ? 17.805 -6.474 -31.213 1.00 93.69 232 LEU A O 1
ATOM 1799 N N . LEU A 1 233 ? 15.957 -6.489 -29.935 1.00 95.69 233 LEU A N 1
ATOM 1800 C CA . LEU A 1 233 ? 15.182 -7.367 -30.819 1.00 95.69 233 LEU A CA 1
ATOM 1801 C C . LEU A 1 233 ? 14.980 -6.745 -32.204 1.00 95.69 233 LEU A C 1
ATOM 1803 O O . LEU A 1 233 ? 15.123 -7.434 -33.214 1.00 95.69 233 LEU A O 1
ATOM 1807 N N . PHE A 1 234 ? 14.699 -5.444 -32.257 1.00 95.62 234 PHE A N 1
ATOM 1808 C CA . PHE A 1 234 ? 14.584 -4.693 -33.502 1.00 95.62 234 PHE A CA 1
ATOM 1809 C C . PHE A 1 234 ? 15.904 -4.694 -34.291 1.00 95.62 234 PHE A C 1
ATOM 1811 O O . PHE A 1 234 ? 15.902 -4.981 -35.488 1.00 95.62 234 PHE A O 1
ATOM 1818 N N . GLY A 1 235 ? 17.043 -4.473 -33.625 1.00 95.31 235 GLY A N 1
ATOM 1819 C CA . GLY A 1 235 ? 18.367 -4.591 -34.243 1.00 95.31 235 GLY A CA 1
ATOM 1820 C C . GLY A 1 235 ? 18.633 -5.995 -34.800 1.00 95.31 235 GLY A C 1
ATOM 1821 O O . GLY A 1 235 ? 18.952 -6.156 -35.981 1.00 95.31 235 GLY A O 1
ATOM 1822 N N . CYS A 1 236 ? 18.414 -7.034 -33.992 1.00 96.62 236 CYS A N 1
ATOM 1823 C CA . CYS A 1 236 ? 18.565 -8.432 -34.410 1.00 96.62 236 CYS A CA 1
ATOM 1824 C C . CYS A 1 236 ? 17.666 -8.793 -35.603 1.00 96.62 236 CYS A C 1
ATOM 1826 O O . CYS A 1 236 ? 18.102 -9.500 -36.514 1.00 96.62 236 CYS A O 1
ATOM 1828 N N . PHE A 1 237 ? 16.439 -8.267 -35.648 1.00 96.50 237 PHE A N 1
ATOM 1829 C CA . PHE A 1 237 ? 15.536 -8.435 -36.784 1.00 96.50 237 PHE A CA 1
ATOM 1830 C C . PHE A 1 237 ? 16.131 -7.868 -38.082 1.00 96.50 237 PHE A C 1
ATOM 1832 O O . PHE A 1 237 ? 16.119 -8.555 -39.102 1.00 96.50 237 PHE A O 1
ATOM 1839 N N . PHE A 1 238 ? 16.718 -6.667 -38.069 1.00 95.31 238 PHE A N 1
ATOM 1840 C CA . PHE A 1 238 ? 17.343 -6.092 -39.270 1.00 95.31 238 PHE A CA 1
ATOM 1841 C C . PHE A 1 238 ? 18.622 -6.815 -39.702 1.00 95.31 238 PHE A C 1
ATOM 1843 O O . PHE A 1 238 ? 18.880 -6.915 -40.905 1.00 95.31 238 PHE A O 1
ATOM 1850 N N . ILE A 1 239 ? 19.388 -7.369 -38.757 1.00 94.94 239 ILE A N 1
ATOM 1851 C CA . ILE A 1 239 ? 20.523 -8.251 -39.069 1.00 94.94 239 ILE A CA 1
ATOM 1852 C C . ILE A 1 239 ? 20.024 -9.494 -39.814 1.00 94.94 239 ILE A C 1
ATOM 1854 O O . ILE A 1 239 ? 20.538 -9.821 -40.887 1.00 94.94 239 ILE A O 1
ATOM 1858 N N . LEU A 1 240 ? 18.974 -10.142 -39.298 1.00 95.25 240 LEU A N 1
ATOM 1859 C CA . LEU A 1 240 ? 18.353 -11.301 -39.936 1.00 95.25 240 LEU A CA 1
ATOM 1860 C C . LEU A 1 240 ? 17.794 -10.957 -41.323 1.00 95.25 240 LEU A C 1
ATOM 1862 O O . LEU A 1 240 ? 18.040 -11.686 -42.280 1.00 95.25 240 LEU A O 1
ATOM 1866 N N . VAL A 1 241 ? 17.085 -9.834 -41.464 1.00 93.50 241 VAL A N 1
ATOM 1867 C CA . VAL A 1 241 ? 16.558 -9.365 -42.756 1.00 93.50 241 VAL A CA 1
ATOM 1868 C C . VAL A 1 241 ? 17.683 -9.123 -43.761 1.00 93.50 241 VAL A C 1
ATOM 1870 O O . VAL A 1 241 ? 17.536 -9.489 -44.928 1.00 93.50 241 VAL A O 1
ATOM 1873 N N . GLY A 1 242 ? 18.812 -8.547 -43.340 1.00 91.75 242 GLY A N 1
ATOM 1874 C CA . GLY A 1 242 ? 19.964 -8.359 -44.221 1.00 91.75 242 GLY A CA 1
ATOM 1875 C C . GLY A 1 242 ? 20.588 -9.682 -44.671 1.00 91.75 242 GLY A C 1
ATOM 1876 O O . GLY A 1 242 ? 20.880 -9.845 -45.855 1.00 91.75 242 GLY A O 1
ATOM 1877 N N . ALA A 1 243 ? 20.707 -10.661 -43.769 1.00 93.00 243 ALA A N 1
ATOM 1878 C CA . ALA A 1 243 ? 21.178 -12.004 -44.110 1.00 93.00 243 ALA A CA 1
ATOM 1879 C C . ALA A 1 243 ? 20.212 -12.731 -45.066 1.00 93.00 243 ALA A C 1
ATOM 1881 O O . ALA A 1 243 ? 20.627 -13.261 -46.096 1.00 93.00 243 ALA A O 1
ATOM 1882 N N . LEU A 1 244 ? 18.906 -12.691 -44.787 1.00 94.00 244 LEU A N 1
ATOM 1883 C CA . LEU A 1 244 ? 17.876 -13.269 -45.655 1.00 94.00 244 LEU A CA 1
ATOM 1884 C C . LEU A 1 244 ? 17.820 -12.577 -47.020 1.00 94.00 244 LEU A C 1
ATOM 1886 O O . LEU A 1 244 ? 17.589 -13.234 -48.033 1.00 94.00 244 LEU A O 1
ATOM 1890 N N . GLY A 1 245 ? 18.058 -11.266 -47.076 1.00 91.62 245 GLY A N 1
ATOM 1891 C CA . GLY A 1 245 ? 18.115 -10.513 -48.326 1.00 91.62 245 GLY A CA 1
ATOM 1892 C C . GLY A 1 245 ? 19.249 -10.969 -49.247 1.00 91.62 245 GLY A C 1
ATOM 1893 O O . GLY A 1 245 ? 19.071 -10.961 -50.463 1.00 91.62 245 GLY A O 1
ATOM 1894 N N . LEU A 1 246 ? 20.371 -11.452 -48.702 1.00 90.88 246 LEU A N 1
ATOM 1895 C CA . LEU A 1 246 ? 21.449 -12.036 -49.509 1.00 90.88 246 LEU A CA 1
ATOM 1896 C C . LEU A 1 246 ? 21.037 -13.349 -50.184 1.00 90.88 246 LEU A C 1
ATOM 1898 O O . LEU A 1 246 ? 21.416 -13.582 -51.331 1.00 90.88 246 LEU A O 1
ATOM 1902 N N . VAL A 1 247 ? 20.244 -14.178 -49.500 1.00 93.38 247 VAL A N 1
ATOM 1903 C CA . VAL A 1 247 ? 19.760 -15.465 -50.029 1.00 93.38 247 VAL A CA 1
ATOM 1904 C C . VAL A 1 247 ? 18.579 -15.266 -50.985 1.00 93.38 247 VAL A C 1
ATOM 1906 O O . VAL A 1 247 ? 18.520 -15.886 -52.042 1.00 93.38 247 VAL A O 1
ATOM 1909 N N . LYS A 1 248 ? 17.641 -14.379 -50.636 1.00 93.00 248 LYS A N 1
ATOM 1910 C CA . LYS A 1 248 ? 16.371 -14.193 -51.356 1.00 93.00 248 LYS A CA 1
ATOM 1911 C C . LYS A 1 248 ? 16.503 -13.368 -52.639 1.00 93.00 248 LYS A C 1
ATOM 1913 O O . LYS A 1 248 ? 15.747 -13.583 -53.584 1.00 93.00 248 LYS A O 1
ATOM 1918 N N . LEU A 1 249 ? 17.391 -12.371 -52.676 1.00 92.94 249 LEU A N 1
ATOM 1919 C CA . LEU A 1 249 ? 17.462 -11.437 -53.803 1.00 92.94 249 LEU A CA 1
ATOM 1920 C C . LEU A 1 249 ? 18.279 -12.036 -54.953 1.00 92.94 249 LEU A C 1
ATOM 1922 O O . LEU A 1 249 ? 19.362 -12.573 -54.744 1.00 92.94 249 LEU A O 1
ATOM 1926 N N . SER A 1 250 ? 17.766 -11.948 -56.183 1.00 89.56 250 SER A N 1
ATOM 1927 C CA . SER A 1 250 ? 18.345 -12.684 -57.319 1.00 89.56 250 SER A CA 1
ATOM 1928 C C . SER A 1 250 ? 19.524 -12.001 -58.017 1.00 89.56 250 SER A C 1
ATOM 1930 O O . SER A 1 250 ? 20.325 -12.691 -58.634 1.00 89.56 250 SER A O 1
ATOM 1932 N N . THR A 1 251 ? 19.667 -10.674 -57.920 1.00 89.06 251 THR A N 1
ATOM 1933 C CA . THR A 1 251 ? 20.759 -9.930 -58.581 1.00 89.06 251 THR A CA 1
ATOM 1934 C C . THR A 1 251 ? 21.644 -9.220 -57.566 1.00 89.06 251 THR A C 1
ATOM 1936 O O . THR A 1 251 ? 21.188 -8.859 -56.478 1.00 89.06 251 THR A O 1
ATOM 1939 N N . PHE A 1 252 ? 22.905 -8.983 -57.935 1.00 88.06 252 PHE A N 1
ATOM 1940 C CA . PHE A 1 252 ? 23.883 -8.307 -57.082 1.00 88.06 252 PHE A CA 1
ATOM 1941 C C . PHE A 1 252 ? 23.406 -6.922 -56.620 1.00 88.06 252 PHE A C 1
ATOM 1943 O O . PHE A 1 252 ? 23.396 -6.645 -55.424 1.00 88.06 252 PHE A O 1
ATOM 1950 N N . PHE A 1 253 ? 22.928 -6.080 -57.541 1.00 88.31 253 PHE A N 1
ATOM 1951 C CA . PHE A 1 253 ? 22.450 -4.736 -57.200 1.00 88.31 253 PHE A CA 1
ATOM 1952 C C . PHE A 1 253 ? 21.242 -4.761 -56.254 1.00 88.31 253 PHE A C 1
ATOM 1954 O O . PHE A 1 253 ? 21.173 -3.948 -55.338 1.00 88.31 253 PHE A O 1
ATOM 1961 N N . LYS A 1 254 ? 20.341 -5.750 -56.384 1.00 88.31 254 LYS A N 1
ATOM 1962 C CA . LYS A 1 254 ? 19.269 -5.959 -55.397 1.00 88.31 254 LYS A CA 1
ATOM 1963 C C . LYS A 1 254 ? 19.851 -6.357 -54.036 1.00 88.31 254 LYS A C 1
ATOM 1965 O O . LYS A 1 254 ? 19.464 -5.785 -53.020 1.00 88.31 254 LYS A O 1
ATOM 1970 N N . ARG A 1 255 ? 20.811 -7.292 -54.009 1.00 91.94 255 ARG A N 1
ATOM 1971 C CA . ARG A 1 255 ? 21.491 -7.747 -52.780 1.00 91.94 255 ARG A CA 1
ATOM 1972 C C . ARG A 1 255 ? 22.235 -6.631 -52.057 1.00 91.94 255 ARG A C 1
ATOM 1974 O O . ARG A 1 255 ? 22.272 -6.673 -50.836 1.00 91.94 255 ARG A O 1
ATOM 1981 N N . LEU A 1 256 ? 22.770 -5.630 -52.755 1.00 88.94 256 LEU A N 1
ATOM 1982 C CA . LEU A 1 256 ? 23.569 -4.547 -52.165 1.00 88.94 256 LEU A CA 1
ATOM 1983 C C . LEU A 1 256 ? 22.827 -3.760 -51.061 1.00 88.94 256 LEU A C 1
ATOM 1985 O O . LEU A 1 256 ? 23.439 -3.259 -50.118 1.00 88.94 256 LEU A O 1
ATOM 1989 N N . HIS A 1 257 ? 21.496 -3.705 -51.126 1.00 87.81 257 HIS A N 1
ATOM 1990 C CA . HIS A 1 257 ? 20.663 -3.062 -50.105 1.00 87.81 257 HIS A CA 1
ATOM 1991 C C . HIS A 1 257 ? 20.482 -3.895 -48.826 1.00 87.81 257 HIS A C 1
ATOM 1993 O O . HIS A 1 257 ? 20.053 -3.363 -47.804 1.00 87.81 257 HIS A O 1
ATOM 1999 N N . ALA A 1 258 ? 20.750 -5.202 -48.862 1.00 88.94 258 ALA A N 1
ATOM 2000 C CA . ALA A 1 258 ? 20.504 -6.081 -47.723 1.00 88.94 258 ALA A CA 1
ATOM 2001 C C . ALA A 1 258 ? 21.606 -5.973 -46.641 1.00 88.94 258 ALA A C 1
ATOM 2003 O O . ALA A 1 258 ? 21.255 -5.691 -45.491 1.00 88.94 258 ALA A O 1
ATOM 2004 N N . PRO A 1 259 ? 22.918 -6.065 -46.957 1.00 88.31 259 PRO A N 1
ATOM 2005 C CA . PRO A 1 259 ? 23.986 -5.845 -45.978 1.00 88.31 259 PRO A CA 1
ATOM 2006 C C . PRO A 1 259 ? 23.963 -4.453 -45.347 1.00 88.31 259 PRO A C 1
ATOM 2008 O O . PRO A 1 259 ? 24.218 -4.318 -44.154 1.00 88.31 259 PRO A O 1
ATOM 2011 N N . THR A 1 260 ? 23.608 -3.421 -46.117 1.00 87.94 260 THR A N 1
ATOM 2012 C CA . THR A 1 260 ? 23.570 -2.036 -45.623 1.00 87.94 260 THR A CA 1
ATOM 2013 C C . THR A 1 260 ? 22.482 -1.822 -44.571 1.00 87.94 260 THR A C 1
ATOM 2015 O O . THR A 1 260 ? 22.699 -1.073 -43.622 1.00 87.94 260 THR A O 1
ATOM 2018 N N . LYS A 1 261 ? 21.340 -2.519 -44.659 1.00 88.38 261 LYS A N 1
ATOM 2019 C CA . LYS A 1 261 ? 20.303 -2.515 -43.609 1.00 88.38 261 LYS A CA 1
ATOM 2020 C C . LYS A 1 261 ? 20.745 -3.247 -42.341 1.00 88.38 261 LYS A C 1
ATOM 2022 O O . LYS A 1 261 ? 20.473 -2.765 -41.242 1.00 88.38 261 LYS A O 1
ATOM 2027 N N . ALA A 1 262 ? 21.444 -4.375 -42.487 1.00 90.12 262 ALA A N 1
ATOM 2028 C CA . ALA A 1 262 ? 21.996 -5.102 -41.346 1.00 90.12 262 ALA A CA 1
ATOM 2029 C C . ALA A 1 262 ? 23.048 -4.277 -40.596 1.00 90.12 262 ALA A C 1
ATOM 2031 O O . ALA A 1 262 ? 23.036 -4.258 -39.371 1.00 90.12 262 ALA A O 1
ATOM 2032 N N . SER A 1 263 ? 23.930 -3.566 -41.302 1.00 88.50 263 SER A N 1
ATOM 2033 C CA . SER A 1 263 ? 24.973 -2.761 -40.664 1.00 88.50 263 SER A CA 1
ATOM 2034 C C . SER A 1 263 ? 24.410 -1.482 -40.024 1.00 88.50 263 SER A C 1
ATOM 2036 O O . SER A 1 263 ? 24.713 -1.191 -38.872 1.00 88.50 263 SER A O 1
ATOM 2038 N N . THR A 1 264 ? 23.549 -0.740 -40.724 1.00 88.12 264 THR A N 1
ATOM 2039 C CA . THR A 1 264 ? 23.049 0.565 -40.245 1.00 88.12 264 THR A CA 1
ATOM 2040 C C . THR A 1 264 ? 21.984 0.445 -39.157 1.00 88.12 264 THR A C 1
ATOM 2042 O O . THR A 1 264 ? 22.180 0.946 -38.055 1.00 88.12 264 THR A O 1
ATOM 2045 N N . LEU A 1 265 ? 20.866 -0.229 -39.438 1.00 89.06 265 LEU A N 1
ATOM 2046 C CA . LEU A 1 265 ? 19.769 -0.393 -38.479 1.00 89.06 265 LEU A CA 1
ATOM 2047 C C . LEU A 1 265 ? 20.027 -1.561 -37.532 1.00 89.06 265 LEU A C 1
ATOM 2049 O O . LEU A 1 265 ? 19.758 -1.456 -36.344 1.00 89.06 265 LEU A O 1
ATOM 2053 N N . GLY A 1 266 ? 20.570 -2.666 -38.041 1.00 92.38 266 GLY A N 1
ATOM 2054 C CA . GLY A 1 266 ? 20.804 -3.852 -37.228 1.00 92.38 266 GLY A CA 1
ATOM 2055 C C . GLY A 1 266 ? 21.882 -3.638 -36.167 1.00 92.38 266 GLY A C 1
ATOM 2056 O O . GLY A 1 266 ? 21.586 -3.509 -34.979 1.00 92.38 266 GLY A O 1
ATOM 2057 N N . VAL A 1 267 ? 23.141 -3.561 -36.601 1.00 91.69 267 VAL A N 1
ATOM 2058 C CA . VAL A 1 267 ? 24.287 -3.373 -35.699 1.00 91.69 267 VAL A CA 1
ATOM 2059 C C . VAL A 1 267 ? 24.232 -2.011 -34.999 1.00 91.69 267 VAL A C 1
ATOM 2061 O O . VAL A 1 267 ? 24.580 -1.928 -33.824 1.00 91.69 267 VAL A O 1
ATOM 2064 N N . GLY A 1 268 ? 23.721 -0.964 -35.656 1.00 90.00 268 GLY A N 1
ATOM 2065 C CA . GLY A 1 268 ? 23.504 0.341 -35.023 1.00 90.00 268 GLY A CA 1
ATOM 2066 C C . GLY A 1 268 ? 22.593 0.272 -33.791 1.00 90.00 268 GLY A C 1
ATOM 2067 O O . GLY A 1 268 ? 22.975 0.761 -32.729 1.00 90.00 268 GLY A O 1
ATOM 2068 N N . CYS A 1 269 ? 21.433 -0.391 -33.878 1.00 92.69 269 CYS A N 1
ATOM 2069 C CA . CYS A 1 269 ? 20.549 -0.575 -32.720 1.00 92.69 269 CYS A CA 1
ATOM 2070 C C . CYS A 1 269 ? 21.191 -1.425 -31.613 1.00 92.69 269 CYS A C 1
ATOM 2072 O O . CYS A 1 269 ? 20.996 -1.126 -30.436 1.00 92.69 269 CYS A O 1
ATOM 2074 N N . VAL A 1 270 ? 21.986 -2.442 -31.969 1.00 92.94 270 VAL A N 1
ATOM 2075 C CA . VAL A 1 270 ? 22.731 -3.260 -30.993 1.00 92.94 270 VAL A CA 1
ATOM 2076 C C . VAL A 1 270 ? 23.762 -2.415 -30.237 1.00 92.94 270 VAL A C 1
ATOM 2078 O O . VAL A 1 270 ? 23.848 -2.512 -29.015 1.00 92.94 270 VAL A O 1
ATOM 2081 N N . LEU A 1 271 ? 24.505 -1.548 -30.932 1.00 90.44 271 LEU A N 1
ATOM 2082 C CA . LEU A 1 271 ? 25.507 -0.669 -30.318 1.00 90.44 271 LEU A CA 1
ATOM 2083 C C . LEU A 1 271 ? 24.868 0.382 -29.408 1.00 90.44 271 LEU A C 1
ATOM 2085 O O . LEU A 1 271 ? 25.321 0.560 -28.280 1.00 90.44 271 LEU A O 1
ATOM 2089 N N . VAL A 1 272 ? 23.782 1.024 -29.850 1.00 89.56 272 VAL A N 1
ATOM 2090 C CA . VAL A 1 272 ? 23.020 1.964 -29.008 1.00 89.56 272 VAL A CA 1
ATOM 2091 C C . VAL A 1 272 ? 22.477 1.252 -27.768 1.00 89.56 272 VAL A C 1
ATOM 2093 O O . VAL A 1 272 ? 22.595 1.773 -26.662 1.00 89.56 272 VAL A O 1
ATOM 2096 N N . CYS A 1 273 ? 21.945 0.035 -27.923 1.00 90.50 273 CYS A N 1
ATOM 2097 C CA . CYS A 1 273 ? 21.501 -0.774 -26.793 1.00 90.50 273 CYS A CA 1
ATOM 2098 C C . CYS A 1 273 ? 22.652 -1.090 -25.821 1.00 90.50 273 CYS A C 1
ATOM 2100 O O . CYS A 1 273 ? 22.442 -1.003 -24.615 1.00 90.50 273 CYS A O 1
ATOM 2102 N N . SER A 1 274 ? 23.848 -1.422 -26.321 1.00 88.00 274 SER A N 1
ATOM 2103 C CA . SER A 1 274 ? 25.040 -1.707 -25.502 1.00 88.00 274 SER A CA 1
ATOM 2104 C C . SER A 1 274 ? 25.471 -0.492 -24.677 1.00 88.00 274 SER A C 1
ATOM 2106 O O . SER A 1 274 ? 25.613 -0.590 -23.459 1.00 88.00 274 SER A O 1
ATOM 2108 N N . VAL A 1 275 ? 25.579 0.677 -25.320 1.00 86.00 275 VAL A N 1
ATOM 2109 C CA . VAL A 1 275 ? 25.949 1.940 -24.660 1.00 86.00 275 VAL A CA 1
ATOM 2110 C C . VAL A 1 275 ? 24.933 2.294 -23.576 1.00 86.00 275 VAL A C 1
ATOM 2112 O O . VAL A 1 275 ? 25.303 2.561 -22.434 1.00 86.00 275 VAL A O 1
ATOM 2115 N N . CYS A 1 276 ? 23.638 2.261 -23.905 1.00 83.94 276 CYS A N 1
ATOM 2116 C CA . CYS A 1 276 ? 22.594 2.556 -22.932 1.00 83.94 276 CYS A CA 1
ATOM 2117 C C . CYS A 1 276 ? 22.591 1.541 -21.779 1.00 83.94 276 CYS A C 1
ATOM 2119 O O . CYS A 1 276 ? 22.465 1.944 -20.628 1.00 83.94 276 CYS A O 1
ATOM 2121 N N . TYR A 1 277 ? 22.778 0.247 -22.053 1.00 84.75 277 TYR A N 1
ATOM 2122 C CA . TYR A 1 277 ? 22.825 -0.799 -21.029 1.00 84.75 277 TYR A CA 1
ATOM 2123 C C . TYR A 1 277 ? 23.973 -0.599 -20.023 1.00 84.75 277 TYR A C 1
ATOM 2125 O O . TYR A 1 277 ? 23.752 -0.730 -18.819 1.00 84.75 277 TYR A O 1
ATOM 2133 N N . HIS A 1 278 ? 25.170 -0.215 -20.482 1.00 82.00 278 HIS A N 1
ATOM 2134 C CA . HIS A 1 278 ? 26.297 0.087 -19.591 1.00 8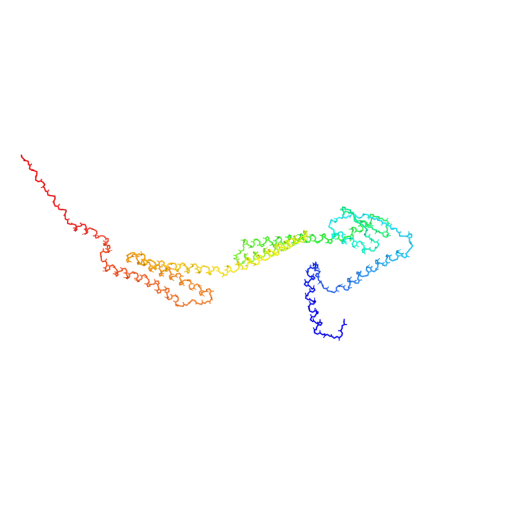2.00 278 HIS A CA 1
ATOM 2135 C C . HIS A 1 278 ? 26.063 1.347 -18.748 1.00 82.00 278 HIS A C 1
ATOM 2137 O O . HIS A 1 278 ? 26.316 1.323 -17.543 1.00 82.00 278 HIS A O 1
ATOM 2143 N N . ILE A 1 279 ? 25.476 2.396 -19.336 1.00 75.12 279 ILE A N 1
ATOM 2144 C CA . ILE A 1 279 ? 25.057 3.596 -18.592 1.00 75.12 279 ILE A CA 1
ATOM 2145 C C . ILE A 1 279 ? 24.047 3.223 -17.492 1.00 75.12 279 ILE A C 1
ATOM 2147 O O . ILE A 1 279 ? 24.151 3.711 -16.368 1.00 75.12 279 ILE A O 1
ATOM 2151 N N . PHE A 1 280 ? 23.113 2.306 -17.774 1.00 75.31 280 PHE A N 1
ATOM 2152 C CA . PHE A 1 280 ? 22.149 1.801 -16.785 1.00 75.31 280 PHE A CA 1
ATOM 2153 C C . PHE A 1 280 ? 22.791 1.033 -15.627 1.00 75.31 280 PHE A C 1
ATOM 2155 O O . PHE A 1 280 ? 22.293 1.087 -14.504 1.00 75.31 280 PHE A O 1
ATOM 2162 N N . LEU A 1 281 ? 23.893 0.331 -15.880 1.00 76.62 281 LEU A N 1
ATOM 2163 C CA . LEU A 1 281 ? 24.674 -0.362 -14.853 1.00 76.62 281 LEU A CA 1
ATOM 2164 C C . LEU A 1 281 ? 25.582 0.584 -14.048 1.00 76.62 281 LEU A C 1
ATOM 2166 O O . LEU A 1 281 ? 26.290 0.122 -13.154 1.00 76.62 281 LEU A O 1
ATOM 2170 N N . GLY A 1 282 ? 25.574 1.888 -14.349 1.00 73.56 282 GLY A N 1
ATOM 2171 C CA . GLY A 1 282 ? 26.479 2.865 -13.742 1.00 73.56 282 GLY A CA 1
ATOM 2172 C C . GLY A 1 282 ? 27.935 2.675 -14.172 1.00 73.56 282 GLY A C 1
ATOM 2173 O O . GLY A 1 282 ? 28.841 3.087 -13.454 1.00 73.56 282 GLY A O 1
ATOM 2174 N N . GLN A 1 283 ? 28.163 2.013 -15.308 1.00 77.69 283 GLN A N 1
ATOM 2175 C CA . GLN A 1 283 ? 29.484 1.821 -15.893 1.00 77.69 283 GLN A CA 1
ATOM 2176 C C . GLN A 1 283 ? 29.719 2.866 -16.984 1.00 77.69 283 GLN A C 1
ATOM 2178 O O . GLN A 1 283 ? 28.817 3.178 -17.764 1.00 77.69 283 GLN A O 1
ATOM 2183 N N . ASP A 1 284 ? 30.943 3.385 -17.063 1.00 77.06 284 ASP A N 1
ATOM 2184 C CA . ASP A 1 284 ? 31.301 4.327 -18.118 1.00 77.06 284 ASP A CA 1
ATOM 2185 C C . ASP A 1 284 ? 31.258 3.644 -19.497 1.00 77.06 284 ASP A C 1
ATOM 2187 O O . ASP A 1 284 ? 31.752 2.516 -19.646 1.00 77.06 284 ASP A O 1
ATOM 2191 N N . PRO A 1 285 ? 30.702 4.308 -20.529 1.00 74.19 285 PRO A N 1
ATOM 2192 C CA . PRO A 1 285 ? 30.695 3.771 -21.881 1.00 74.19 285 PRO A CA 1
ATOM 2193 C C . PRO A 1 285 ? 32.130 3.543 -22.361 1.00 74.19 285 PRO A C 1
ATOM 2195 O O . PRO A 1 285 ? 32.991 4.424 -22.288 1.00 74.19 285 PRO A O 1
ATOM 2198 N N . GLN A 1 286 ? 32.403 2.341 -22.868 1.00 81.88 286 GLN A N 1
ATOM 2199 C CA . GLN A 1 286 ? 33.755 1.991 -23.284 1.00 81.88 286 GLN A CA 1
ATOM 2200 C C . GLN A 1 286 ? 34.121 2.714 -24.592 1.00 81.88 286 GLN A C 1
ATOM 2202 O O . GLN A 1 286 ? 33.360 2.639 -25.561 1.00 81.88 286 GLN A O 1
ATOM 2207 N N . PRO A 1 287 ? 35.332 3.296 -24.715 1.00 80.94 287 PRO A N 1
ATOM 2208 C CA . PRO A 1 287 ? 35.774 3.965 -25.946 1.00 80.94 287 PRO A CA 1
ATOM 2209 C C . PRO A 1 287 ? 35.704 3.087 -27.207 1.00 80.94 287 PRO A C 1
ATOM 2211 O O . PRO A 1 287 ? 35.559 3.591 -28.321 1.00 80.94 287 PRO A O 1
ATOM 2214 N N . ARG A 1 288 ? 35.780 1.757 -27.046 1.00 80.94 288 ARG A N 1
ATOM 2215 C CA . ARG A 1 288 ? 35.640 0.792 -28.146 1.00 80.94 288 ARG A CA 1
ATOM 2216 C C . ARG A 1 288 ? 34.258 0.810 -28.799 1.00 80.94 288 ARG A C 1
ATOM 2218 O O . ARG A 1 288 ? 34.195 0.642 -30.010 1.00 80.94 288 ARG A O 1
ATOM 2225 N N . GLU A 1 289 ? 33.175 1.023 -28.054 1.00 83.44 289 GLU A N 1
ATOM 2226 C CA . GLU A 1 289 ? 31.813 1.033 -28.619 1.00 83.44 289 GLU A CA 1
ATOM 2227 C C . GLU A 1 289 ? 31.608 2.237 -29.548 1.00 83.44 289 GLU A C 1
ATOM 2229 O O . GLU A 1 289 ? 31.052 2.109 -30.645 1.00 83.44 289 GLU A O 1
ATOM 2234 N N . LEU A 1 290 ? 32.151 3.394 -29.156 1.00 81.31 290 LEU A N 1
ATOM 2235 C CA . LEU A 1 290 ? 32.176 4.594 -29.987 1.00 81.31 290 LEU A CA 1
ATOM 2236 C C . LEU A 1 290 ? 33.021 4.377 -31.248 1.00 81.31 290 LEU A C 1
ATOM 2238 O O . LEU A 1 290 ? 32.581 4.709 -32.348 1.00 81.31 290 LEU A O 1
ATOM 2242 N N . LEU A 1 291 ? 34.204 3.772 -31.106 1.00 86.69 291 LEU A N 1
ATOM 2243 C CA . LEU A 1 291 ? 35.084 3.479 -32.236 1.00 86.69 291 LEU A CA 1
ATOM 2244 C C . LEU A 1 291 ? 34.427 2.526 -33.246 1.00 86.69 291 LEU A C 1
ATOM 2246 O O . LEU A 1 291 ? 34.480 2.788 -34.446 1.00 86.69 291 LEU A O 1
ATOM 2250 N N . ILE A 1 292 ? 33.773 1.457 -32.773 1.00 86.06 292 ILE A N 1
ATOM 2251 C CA . ILE A 1 292 ? 33.033 0.518 -33.631 1.00 86.06 292 ILE A CA 1
ATOM 2252 C C . ILE A 1 292 ? 31.899 1.246 -34.357 1.00 86.06 292 ILE A C 1
ATOM 2254 O O . ILE A 1 292 ? 31.736 1.058 -35.560 1.00 86.06 292 ILE A O 1
ATOM 2258 N N . THR A 1 293 ? 31.155 2.110 -33.662 1.00 83.25 293 THR A N 1
ATOM 2259 C CA . THR A 1 293 ? 30.064 2.894 -34.262 1.00 83.25 293 THR A CA 1
ATOM 2260 C C . THR A 1 293 ? 30.583 3.785 -35.388 1.00 83.25 293 THR A C 1
ATOM 2262 O O . THR A 1 293 ? 30.100 3.699 -36.516 1.00 83.25 293 THR A O 1
ATOM 2265 N N . VAL A 1 294 ? 31.610 4.594 -35.118 1.00 85.56 294 VAL A N 1
ATOM 2266 C CA . VAL A 1 294 ? 32.209 5.496 -36.113 1.00 85.56 294 VAL A CA 1
ATOM 2267 C C . VAL A 1 294 ? 32.747 4.710 -37.307 1.00 85.56 294 VAL A C 1
ATOM 2269 O O . VAL A 1 294 ? 32.443 5.037 -38.454 1.00 85.56 294 VAL A O 1
ATOM 2272 N N . PHE A 1 295 ? 33.502 3.641 -37.053 1.00 88.38 295 PHE A N 1
ATOM 2273 C CA . PHE A 1 295 ? 34.094 2.838 -38.115 1.00 88.38 295 PHE A CA 1
ATOM 2274 C C . PHE A 1 295 ? 33.022 2.177 -38.981 1.00 88.38 295 PHE A C 1
ATOM 2276 O O . PHE A 1 295 ? 33.105 2.232 -40.204 1.00 88.38 295 PHE A O 1
ATOM 2283 N N . LEU A 1 296 ? 31.979 1.605 -38.382 1.00 85.44 296 LEU A N 1
ATOM 2284 C CA . LEU A 1 296 ? 30.913 0.922 -39.110 1.00 85.44 296 LEU A CA 1
ATOM 2285 C C . LEU A 1 296 ? 30.072 1.898 -39.950 1.00 85.44 296 LEU A C 1
ATOM 2287 O O . LEU A 1 296 ? 29.801 1.614 -41.118 1.00 85.44 296 LEU A O 1
ATOM 2291 N N . PHE A 1 297 ? 29.721 3.068 -39.407 1.00 83.19 297 PHE A N 1
ATOM 2292 C CA . PHE A 1 297 ? 28.952 4.085 -40.136 1.00 83.19 297 PHE A CA 1
ATOM 2293 C C . PHE A 1 297 ? 29.723 4.701 -41.305 1.00 83.19 297 PHE A C 1
ATOM 2295 O O . PHE A 1 297 ? 29.113 5.070 -42.305 1.00 83.19 297 PHE A O 1
ATOM 2302 N N . ILE A 1 298 ? 31.051 4.781 -41.209 1.00 87.69 298 ILE A N 1
ATOM 2303 C CA . ILE A 1 298 ? 31.905 5.262 -42.301 1.00 87.69 298 ILE A CA 1
ATOM 2304 C C . ILE A 1 298 ? 32.156 4.149 -43.327 1.00 87.69 298 ILE A C 1
ATOM 2306 O O . ILE A 1 298 ? 32.041 4.360 -44.532 1.00 87.69 298 ILE A O 1
ATOM 2310 N N . THR A 1 299 ? 32.478 2.939 -42.875 1.00 89.31 299 THR A N 1
ATOM 2311 C CA . THR A 1 299 ? 32.928 1.854 -43.764 1.00 89.31 299 THR A CA 1
ATOM 2312 C C . THR A 1 299 ? 31.797 1.204 -44.545 1.00 89.31 299 THR A C 1
ATOM 2314 O O . THR A 1 299 ? 32.018 0.810 -45.690 1.00 89.31 299 THR A O 1
ATOM 2317 N N . ALA A 1 300 ? 30.585 1.117 -43.991 1.00 84.81 300 ALA A N 1
ATOM 2318 C CA . ALA A 1 300 ? 29.438 0.531 -44.682 1.00 84.81 300 ALA A CA 1
ATOM 2319 C C . ALA A 1 300 ? 29.058 1.264 -45.991 1.00 84.81 300 ALA A C 1
ATOM 2321 O O . ALA A 1 300 ? 28.984 0.597 -47.029 1.00 84.81 300 ALA A O 1
ATOM 2322 N N . PRO A 1 301 ? 28.855 2.600 -46.016 1.00 85.56 301 PRO A N 1
ATOM 2323 C CA . PRO A 1 301 ? 28.538 3.315 -47.253 1.00 85.56 301 PRO A CA 1
ATOM 2324 C C . PRO A 1 301 ? 29.709 3.324 -48.241 1.00 85.56 301 PRO A C 1
ATOM 2326 O O . PRO A 1 301 ? 29.484 3.166 -49.440 1.00 85.56 301 PRO A O 1
ATOM 2329 N N . ILE A 1 302 ? 30.953 3.435 -47.757 1.00 88.81 302 ILE A N 1
ATOM 2330 C CA . ILE A 1 302 ? 32.146 3.370 -48.615 1.00 88.81 302 ILE A CA 1
ATOM 2331 C C . ILE A 1 302 ? 32.238 1.999 -49.293 1.00 88.81 302 ILE A C 1
ATOM 2333 O O . ILE A 1 302 ? 32.412 1.921 -50.509 1.00 88.81 302 ILE A O 1
ATOM 2337 N N . SER A 1 303 ? 32.055 0.916 -48.534 1.00 88.44 303 SER A N 1
ATOM 2338 C CA . SER A 1 303 ? 32.087 -0.449 -49.066 1.00 88.44 303 SER A CA 1
ATOM 2339 C C . SER A 1 303 ? 30.988 -0.663 -50.102 1.00 88.44 303 SER A C 1
ATOM 2341 O O . SER A 1 303 ? 31.268 -1.161 -51.188 1.00 88.44 303 SER A O 1
ATOM 2343 N N . ALA A 1 304 ? 29.757 -0.227 -49.815 1.00 86.94 304 ALA A N 1
ATOM 2344 C CA . ALA A 1 304 ? 28.643 -0.335 -50.754 1.00 86.94 304 ALA A CA 1
ATOM 2345 C C . ALA A 1 304 ? 28.898 0.450 -52.053 1.00 86.94 304 ALA A C 1
ATOM 2347 O O . ALA A 1 304 ? 28.637 -0.062 -53.140 1.00 86.94 304 ALA A O 1
ATOM 2348 N N . HIS A 1 305 ? 29.456 1.661 -51.953 1.00 89.19 305 HIS A N 1
ATOM 2349 C CA . HIS A 1 305 ? 29.817 2.479 -53.110 1.00 89.19 305 HIS A CA 1
ATOM 2350 C C . HIS A 1 305 ? 30.891 1.809 -53.981 1.00 89.19 305 HIS A C 1
ATOM 2352 O O . HIS A 1 305 ? 30.723 1.692 -55.197 1.00 89.19 305 HIS A O 1
ATOM 2358 N N . LEU A 1 306 ? 31.978 1.329 -53.369 1.00 92.38 306 LEU A N 1
ATOM 2359 C CA . LEU A 1 306 ? 33.060 0.646 -54.084 1.00 92.38 306 LEU A CA 1
ATOM 2360 C C . LEU A 1 306 ? 32.581 -0.664 -54.721 1.00 92.38 306 LEU A C 1
ATOM 2362 O O . LEU A 1 306 ? 32.907 -0.936 -55.875 1.00 92.38 306 LEU A O 1
ATOM 2366 N N . MET A 1 307 ? 31.755 -1.435 -54.010 1.00 89.81 307 MET A N 1
ATOM 2367 C CA . MET A 1 307 ? 31.126 -2.656 -54.517 1.00 89.81 307 MET A CA 1
ATOM 2368 C C . MET A 1 307 ? 30.209 -2.381 -55.715 1.00 89.81 307 MET A C 1
ATOM 2370 O O . MET A 1 307 ? 30.275 -3.106 -56.706 1.00 89.81 307 MET A O 1
ATOM 2374 N N . ALA A 1 308 ? 29.394 -1.322 -55.665 1.00 88.69 308 ALA A N 1
ATOM 2375 C CA . ALA A 1 308 ? 28.555 -0.914 -56.791 1.00 88.69 308 ALA A CA 1
ATOM 2376 C C . ALA A 1 308 ? 29.394 -0.523 -58.015 1.00 88.69 308 ALA A C 1
ATOM 2378 O O . ALA A 1 308 ? 29.108 -0.966 -59.126 1.00 88.69 308 ALA A O 1
ATOM 2379 N N . LYS A 1 309 ? 30.455 0.270 -57.812 1.00 87.69 309 LYS A N 1
ATOM 2380 C CA . LYS A 1 309 ? 31.365 0.702 -58.882 1.00 87.69 309 LYS A CA 1
ATOM 2381 C C . LYS A 1 309 ? 32.092 -0.483 -59.525 1.00 87.69 309 LYS A C 1
ATOM 2383 O O . LYS A 1 309 ? 32.151 -0.563 -60.749 1.00 87.69 309 LYS A O 1
ATOM 2388 N N . ALA A 1 310 ? 32.601 -1.410 -58.714 1.00 88.38 310 ALA A N 1
ATOM 2389 C CA . ALA A 1 310 ? 33.252 -2.624 -59.195 1.00 88.38 310 ALA A CA 1
ATOM 2390 C C . ALA A 1 310 ? 32.275 -3.512 -59.984 1.00 88.38 310 ALA A C 1
ATOM 2392 O O . ALA A 1 310 ? 32.590 -3.944 -61.091 1.00 88.38 310 ALA A O 1
ATOM 2393 N N . ALA A 1 311 ? 31.057 -3.718 -59.475 1.00 86.94 311 ALA A N 1
ATOM 2394 C CA . ALA A 1 311 ? 30.039 -4.495 -60.175 1.00 86.94 311 ALA A CA 1
ATOM 2395 C C . ALA A 1 311 ? 29.636 -3.867 -61.518 1.00 86.94 311 ALA A C 1
ATOM 2397 O O . ALA A 1 311 ? 29.537 -4.586 -62.505 1.00 86.94 311 ALA A O 1
ATOM 2398 N N . LEU A 1 312 ? 29.482 -2.539 -61.589 1.00 86.50 312 LEU A N 1
ATOM 2399 C CA . LEU A 1 312 ? 29.209 -1.830 -62.848 1.00 86.50 312 LEU A CA 1
ATOM 2400 C C . LEU A 1 312 ? 30.356 -1.948 -63.860 1.00 86.50 312 LE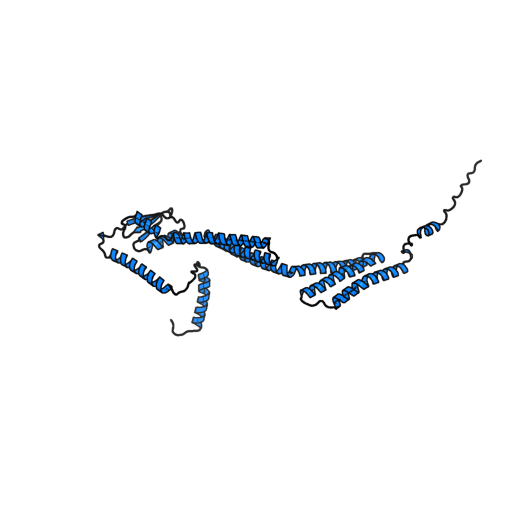U A C 1
ATOM 2402 O O . LEU A 1 312 ? 30.099 -1.989 -65.058 1.00 86.50 312 LEU A O 1
ATOM 2406 N N . SER A 1 313 ? 31.612 -2.017 -63.403 1.00 84.31 313 SER A N 1
ATOM 2407 C CA . SER A 1 313 ? 32.753 -2.227 -64.306 1.00 84.31 313 SER A CA 1
ATOM 2408 C C . SER A 1 313 ? 32.821 -3.644 -64.882 1.00 84.31 313 SER A C 1
ATOM 2410 O O . SER A 1 313 ? 33.327 -3.818 -65.985 1.00 84.31 313 SER A O 1
ATOM 2412 N N . LEU A 1 314 ? 32.291 -4.638 -64.162 1.00 82.88 314 LEU A N 1
ATOM 2413 C CA . LEU A 1 314 ? 32.219 -6.031 -64.616 1.00 82.88 314 LEU A CA 1
ATOM 2414 C C . LEU A 1 314 ? 30.951 -6.321 -65.437 1.00 82.88 314 LEU A C 1
ATOM 2416 O O . LEU A 1 314 ? 30.953 -7.224 -66.263 1.00 82.88 314 LEU A O 1
ATOM 2420 N N . LEU A 1 315 ? 29.876 -5.561 -65.212 1.00 76.00 315 LEU A N 1
ATOM 2421 C CA . LEU A 1 315 ? 28.566 -5.712 -65.852 1.00 76.00 315 LEU A CA 1
ATOM 2422 C C . LEU A 1 315 ? 28.258 -4.492 -66.739 1.00 76.00 315 LEU A C 1
ATOM 2424 O O . LEU A 1 315 ? 27.224 -3.841 -66.563 1.00 76.00 315 LEU A O 1
ATOM 2428 N N . MET A 1 316 ? 29.170 -4.163 -67.665 1.00 64.62 316 MET A N 1
ATOM 2429 C CA . MET A 1 316 ? 29.102 -2.954 -68.510 1.00 64.62 316 MET A CA 1
ATOM 2430 C C . MET A 1 316 ? 27.751 -2.770 -69.224 1.00 64.62 316 MET A C 1
ATOM 2432 O O . MET A 1 316 ? 27.292 -1.638 -69.340 1.00 64.62 316 MET A O 1
ATOM 2436 N N . GLU A 1 317 ? 27.076 -3.858 -69.608 1.00 63.91 317 GLU A N 1
ATOM 2437 C CA . GLU A 1 317 ? 25.763 -3.838 -70.278 1.00 63.91 317 GLU A CA 1
ATOM 2438 C C . GLU A 1 317 ? 24.611 -3.305 -69.404 1.00 63.91 317 GLU A C 1
ATOM 2440 O O . GLU A 1 317 ? 23.588 -2.873 -69.919 1.00 63.91 317 GLU A O 1
ATOM 2445 N N . THR A 1 318 ? 24.754 -3.307 -68.073 1.00 64.94 318 THR A N 1
ATOM 2446 C CA . THR A 1 318 ? 23.706 -2.831 -67.140 1.00 64.94 318 THR A CA 1
ATOM 2447 C C . THR A 1 318 ? 23.850 -1.363 -66.742 1.00 64.94 318 THR A C 1
ATOM 2449 O O . THR A 1 318 ? 23.087 -0.872 -65.904 1.00 64.94 318 THR A O 1
ATOM 2452 N N . ARG A 1 319 ? 24.830 -0.643 -67.302 1.00 72.00 319 ARG A N 1
ATOM 2453 C CA . ARG A 1 319 ? 25.038 0.772 -66.998 1.00 72.00 319 ARG A CA 1
ATOM 2454 C C . ARG A 1 319 ? 24.060 1.621 -67.822 1.00 72.00 319 ARG A C 1
ATOM 2456 O O . ARG A 1 319 ? 24.144 1.580 -69.044 1.00 72.00 319 ARG A O 1
ATOM 2463 N N . PRO A 1 320 ? 23.177 2.414 -67.190 1.00 75.00 320 PRO A N 1
ATOM 2464 C CA . PRO A 1 320 ? 22.311 3.320 -67.934 1.00 75.00 320 PRO A CA 1
ATOM 2465 C C . PRO A 1 320 ? 23.150 4.336 -68.717 1.00 75.00 320 PRO A C 1
ATOM 2467 O O . PRO A 1 320 ? 24.209 4.775 -68.245 1.00 75.00 320 PRO A O 1
ATOM 2470 N N . SER A 1 321 ? 22.670 4.696 -69.906 1.00 75.06 321 SER A N 1
ATOM 2471 C CA . SER A 1 321 ? 23.272 5.726 -70.744 1.00 75.06 321 SER A CA 1
ATOM 2472 C C . SER A 1 321 ? 23.267 7.075 -70.021 1.00 75.06 321 SER A C 1
ATOM 2474 O O . SER A 1 321 ? 22.465 7.348 -69.121 1.00 75.06 321 SER A O 1
ATOM 2476 N N . LEU A 1 322 ? 24.248 7.914 -70.353 1.00 76.88 322 LEU A N 1
ATOM 2477 C CA . LEU A 1 322 ? 24.332 9.248 -69.772 1.00 76.88 322 LEU A CA 1
ATOM 2478 C C . LEU A 1 322 ? 23.112 10.068 -70.225 1.00 76.88 322 LEU A C 1
ATOM 2480 O O . LEU A 1 322 ? 22.820 10.075 -71.425 1.00 76.88 322 LEU A O 1
ATOM 2484 N N . PRO A 1 323 ? 22.429 10.787 -69.312 1.00 71.31 323 PRO A N 1
ATOM 2485 C CA . PRO A 1 323 ? 21.338 11.679 -69.688 1.00 71.31 323 PRO A CA 1
ATOM 2486 C C . PRO A 1 323 ? 21.814 12.664 -70.765 1.00 71.31 323 PRO A C 1
ATOM 2488 O O . PRO A 1 323 ? 22.766 13.411 -70.536 1.00 71.31 323 PRO A O 1
ATOM 2491 N N . GLY A 1 324 ? 21.182 12.630 -71.944 1.00 69.38 324 GLY A N 1
ATOM 2492 C CA . GLY A 1 324 ? 21.562 13.427 -73.120 1.00 69.38 324 GLY A CA 1
ATOM 2493 C C . GLY A 1 324 ? 22.209 12.653 -74.279 1.00 69.38 324 GLY A C 1
ATOM 2494 O O . GLY A 1 324 ? 22.388 13.241 -75.341 1.00 69.38 324 GLY A O 1
ATOM 2495 N N . ASN A 1 325 ? 22.515 11.358 -74.120 1.00 59.84 325 ASN A N 1
ATOM 2496 C CA . ASN A 1 325 ? 23.080 10.511 -75.185 1.00 59.84 325 ASN A CA 1
ATOM 2497 C C . ASN A 1 325 ? 22.030 9.661 -75.938 1.00 59.84 325 ASN A C 1
ATOM 2499 O O . ASN A 1 325 ? 22.386 8.910 -76.837 1.00 59.84 325 ASN A O 1
ATOM 2503 N N . GLU A 1 326 ? 20.744 9.791 -75.593 1.00 55.91 326 GLU A N 1
ATOM 2504 C CA . GLU A 1 326 ? 19.631 9.004 -76.162 1.00 55.91 326 GLU A CA 1
ATOM 2505 C C . GLU A 1 326 ? 19.470 9.204 -77.683 1.00 55.91 326 GLU A C 1
ATOM 2507 O O . GLU A 1 326 ? 19.095 8.278 -78.392 1.00 55.91 326 GLU A O 1
ATOM 2512 N N . ARG A 1 327 ? 19.851 10.376 -78.217 1.00 52.31 327 ARG A N 1
ATOM 2513 C CA . ARG A 1 327 ? 19.822 10.645 -79.669 1.00 52.31 327 ARG A CA 1
ATOM 2514 C C . ARG A 1 327 ? 20.858 9.849 -80.467 1.00 52.31 327 ARG A C 1
ATOM 2516 O O . ARG A 1 327 ? 20.644 9.616 -81.647 1.00 52.31 327 ARG A O 1
ATOM 2523 N N . ALA A 1 328 ? 21.969 9.447 -79.847 1.00 54.34 328 ALA A N 1
ATOM 2524 C CA . ALA A 1 328 ? 23.037 8.726 -80.539 1.00 54.34 328 ALA A CA 1
ATOM 2525 C C . ALA A 1 328 ? 22.719 7.230 -80.726 1.00 54.34 328 ALA A C 1
ATOM 2527 O O . ALA A 1 328 ? 23.263 6.603 -81.630 1.00 54.34 328 ALA A O 1
ATOM 2528 N N . GLU A 1 329 ? 21.837 6.665 -79.892 1.00 53.16 329 GLU A N 1
ATOM 2529 C CA . GLU A 1 329 ? 21.391 5.268 -80.006 1.00 53.16 329 GLU A CA 1
ATOM 2530 C C . GLU A 1 329 ? 20.255 5.106 -81.038 1.00 53.16 329 GLU A C 1
ATOM 2532 O O . GLU A 1 329 ? 20.236 4.106 -81.753 1.00 53.16 329 GLU A O 1
ATOM 2537 N N . GLU A 1 330 ? 19.364 6.098 -81.201 1.00 53.28 330 GLU A N 1
ATOM 2538 C CA . GLU A 1 330 ? 18.349 6.102 -82.277 1.00 53.28 330 GLU A CA 1
ATOM 2539 C C . GLU A 1 330 ? 18.967 6.232 -83.681 1.00 53.28 330 GLU A C 1
ATOM 2541 O O . GLU A 1 330 ? 18.466 5.642 -84.636 1.00 53.28 330 GLU A O 1
ATOM 2546 N N . GLU A 1 331 ? 20.084 6.951 -83.815 1.00 54.00 331 GLU A N 1
ATOM 2547 C CA . GLU A 1 331 ? 20.764 7.200 -85.096 1.00 54.00 331 GLU A CA 1
ATOM 2548 C C . GLU A 1 331 ? 21.605 5.998 -85.589 1.00 54.00 331 GLU A C 1
ATOM 2550 O O . GLU A 1 331 ? 22.096 5.994 -86.717 1.00 54.00 331 GLU A O 1
ATOM 2555 N N . GLN A 1 332 ? 21.759 4.956 -84.760 1.00 55.25 332 GLN A N 1
ATOM 2556 C CA . GLN A 1 332 ? 22.502 3.726 -85.076 1.00 55.25 332 GLN A CA 1
ATOM 2557 C C . GLN A 1 332 ? 21.615 2.532 -85.467 1.00 55.25 332 GLN A C 1
ATOM 2559 O O . GLN A 1 332 ? 22.145 1.465 -85.792 1.00 55.25 332 GLN A O 1
ATOM 2564 N N . LEU A 1 333 ? 20.286 2.687 -85.485 1.00 53.75 333 LEU A N 1
ATOM 2565 C CA . LEU A 1 333 ? 19.395 1.689 -86.081 1.00 53.75 333 LEU A CA 1
ATOM 2566 C C . LEU A 1 333 ? 19.601 1.671 -87.609 1.00 53.75 333 LEU A C 1
ATOM 2568 O O . LEU A 1 333 ? 19.549 2.731 -88.238 1.00 53.75 333 LEU A O 1
ATOM 2572 N N . PRO A 1 334 ? 19.847 0.503 -88.236 1.00 59.47 334 PRO A N 1
ATOM 2573 C CA . PRO A 1 334 ? 19.979 0.434 -89.686 1.00 59.47 334 PRO A CA 1
ATOM 2574 C C . PRO A 1 334 ? 18.675 0.908 -90.352 1.00 59.47 334 PRO A C 1
ATOM 2576 O O . PRO A 1 334 ? 17.593 0.661 -89.809 1.00 59.47 334 PRO A O 1
ATOM 2579 N N . PRO A 1 335 ? 18.752 1.592 -91.510 1.00 62.25 335 PRO A N 1
ATOM 2580 C CA . PRO A 1 335 ? 17.559 2.048 -92.210 1.00 62.25 335 PRO A CA 1
ATOM 2581 C C . PRO A 1 335 ? 16.655 0.847 -92.540 1.00 62.25 335 PRO A C 1
ATOM 2583 O O . PRO A 1 335 ? 17.175 -0.242 -92.804 1.00 62.25 335 PRO A O 1
ATOM 2586 N N . PRO A 1 336 ? 15.320 1.016 -92.517 1.00 62.88 336 PRO A N 1
ATOM 2587 C CA . PRO A 1 336 ? 14.402 -0.062 -92.866 1.00 62.88 336 PRO A CA 1
ATOM 2588 C C . PRO A 1 336 ? 14.707 -0.569 -94.283 1.00 62.88 336 PRO A C 1
ATOM 2590 O O . PRO A 1 336 ? 15.000 0.228 -95.178 1.00 62.88 336 PRO A O 1
ATOM 2593 N N . GLU A 1 337 ? 14.684 -1.894 -94.470 1.00 62.66 337 GLU A N 1
ATOM 2594 C CA . GLU A 1 337 ? 14.901 -2.515 -95.782 1.00 62.66 337 GLU A CA 1
ATOM 2595 C C . GLU A 1 337 ? 13.932 -1.916 -96.816 1.00 62.66 337 GLU A C 1
ATOM 2597 O O . GLU A 1 337 ? 12.750 -1.745 -96.505 1.00 62.66 337 GLU A O 1
ATOM 2602 N N . PRO A 1 338 ? 14.395 -1.590 -98.038 1.00 55.53 338 PRO A N 1
ATOM 2603 C CA . PRO A 1 338 ? 13.512 -1.063 -99.065 1.00 55.53 338 PRO A CA 1
ATOM 2604 C C . PRO A 1 338 ? 12.450 -2.110 -99.421 1.00 55.53 338 PRO A C 1
ATOM 2606 O O . PRO A 1 338 ? 12.774 -3.264 -99.718 1.00 55.53 338 PRO A O 1
ATOM 2609 N N . GLU A 1 339 ? 11.181 -1.695 -99.389 1.00 58.59 339 GLU A N 1
ATOM 2610 C CA . GLU A 1 339 ? 10.050 -2.481 -99.879 1.00 58.59 339 GLU A CA 1
ATOM 2611 C C . GLU A 1 339 ? 10.351 -2.948 -101.311 1.00 58.59 339 GLU A C 1
ATOM 2613 O O . GLU A 1 339 ? 10.678 -2.146 -102.187 1.00 58.59 339 GLU A O 1
ATOM 2618 N N . ARG A 1 340 ? 10.286 -4.264 -101.557 1.00 52.81 340 ARG A N 1
ATOM 2619 C CA . ARG A 1 340 ? 10.349 -4.799 -102.921 1.00 52.81 340 ARG A CA 1
ATOM 2620 C C . ARG A 1 340 ? 9.136 -4.268 -103.679 1.00 52.81 340 ARG A C 1
ATOM 2622 O O . ARG A 1 340 ? 8.015 -4.640 -103.347 1.00 52.81 340 ARG A O 1
ATOM 2629 N N . GLU A 1 341 ? 9.364 -3.435 -104.690 1.00 53.00 341 GLU A N 1
ATOM 2630 C CA . GLU A 1 341 ? 8.336 -3.068 -105.661 1.00 53.00 341 GLU A CA 1
ATOM 2631 C C . GLU A 1 341 ? 7.803 -4.349 -106.323 1.00 53.00 341 GLU A C 1
ATOM 2633 O O . GLU A 1 341 ? 8.514 -5.033 -107.063 1.00 53.00 341 GLU A O 1
ATOM 2638 N N . GLU A 1 342 ? 6.554 -4.708 -106.022 1.00 53.19 342 GLU A N 1
ATOM 2639 C CA . GLU A 1 342 ? 5.802 -5.684 -106.803 1.00 53.19 342 GLU A CA 1
ATOM 2640 C C . GLU A 1 342 ? 5.556 -5.100 -108.199 1.00 53.19 342 GLU A C 1
ATOM 2642 O O . GLU A 1 342 ? 4.766 -4.173 -108.401 1.00 53.19 342 GLU A O 1
ATOM 2647 N N . GLU A 1 343 ? 6.269 -5.657 -109.174 1.00 50.31 343 GLU A N 1
ATOM 2648 C CA . GLU A 1 343 ? 6.140 -5.387 -110.600 1.00 50.31 343 GLU A CA 1
ATOM 2649 C C . GLU A 1 343 ? 4.692 -5.670 -111.049 1.00 50.31 343 GLU A C 1
ATOM 2651 O O . GLU A 1 343 ? 4.285 -6.807 -111.296 1.00 50.31 343 GLU A O 1
ATOM 2656 N N . THR A 1 344 ? 3.865 -4.624 -111.119 1.00 46.72 344 THR A N 1
ATOM 2657 C CA . THR A 1 344 ? 2.483 -4.735 -111.595 1.00 46.72 344 THR A CA 1
ATOM 2658 C C . THR A 1 344 ? 2.483 -4.750 -113.122 1.00 46.72 344 THR A C 1
ATOM 2660 O O . THR A 1 344 ? 2.422 -3.715 -113.787 1.00 46.72 344 THR A O 1
ATOM 2663 N N . THR A 1 345 ? 2.552 -5.951 -113.695 1.00 45.09 345 THR A N 1
ATOM 2664 C CA . THR A 1 345 ? 2.262 -6.224 -115.109 1.00 45.09 345 THR A CA 1
ATOM 2665 C C . THR A 1 345 ? 0.908 -5.627 -115.498 1.00 45.09 345 THR A C 1
ATOM 2667 O O . THR A 1 345 ? -0.132 -6.077 -115.023 1.00 45.09 345 THR A O 1
ATOM 2670 N N . THR A 1 346 ? 0.910 -4.639 -116.395 1.00 50.06 346 THR A N 1
ATOM 2671 C CA . THR A 1 346 ? -0.300 -4.189 -117.093 1.00 50.06 346 THR A CA 1
ATOM 2672 C C . THR A 1 346 ? -0.073 -4.296 -118.597 1.00 50.06 346 THR A C 1
ATOM 2674 O O . THR A 1 346 ? 0.530 -3.406 -119.200 1.00 50.06 346 THR A O 1
ATOM 2677 N N . ARG A 1 347 ? -0.562 -5.379 -119.210 1.00 42.34 347 ARG A N 1
ATOM 2678 C CA . ARG A 1 347 ? -1.188 -5.330 -120.535 1.00 42.34 347 ARG A CA 1
ATOM 2679 C C . ARG A 1 347 ? -2.055 -6.545 -120.808 1.00 42.34 347 ARG A C 1
ATOM 2681 O O . ARG A 1 347 ? -1.586 -7.665 -120.518 1.00 42.34 347 ARG A O 1
#

Mean predicted aligned error: 19.63 Å

pLDDT: mean 77.16, std 12.51, range [36.06, 96.62]

Foldseek 3Di:
DDPDDDPVVVVVCVVCVVVVCVVVVVPDDDDDDDDDCVCVVVVVVVVVVVLVVQVVVLVCVVVDDCVQWDKDKAKQFDPDDDPVLLVVLQVVQCSRRQKHWDDADPSRGITIMIGRHCDDRVVVSVVSVVPRPPVVVVVLLVVLVVVLVVLVVQLVVLVVQLVPPPDPVSNLVSLLSNLVSQLVNLVSVCVNVVHCVSNVVSVVSVVVSVVVSVVSVVCVLCVVVVVLVVLLVQLQVLLVQLVVQCVPPDDPVSNLVSVLSNLCSNVVSVLVSVQVVCVSVVHHRDVVSVVSNVCSVVVSVVVSVVSVVVVCVVCVVPDDDDVPCVVVVVVPPPPPDDDPPDPDDDD

Solvent-accessible surface area (backbone atoms only — not comparable to full-atom value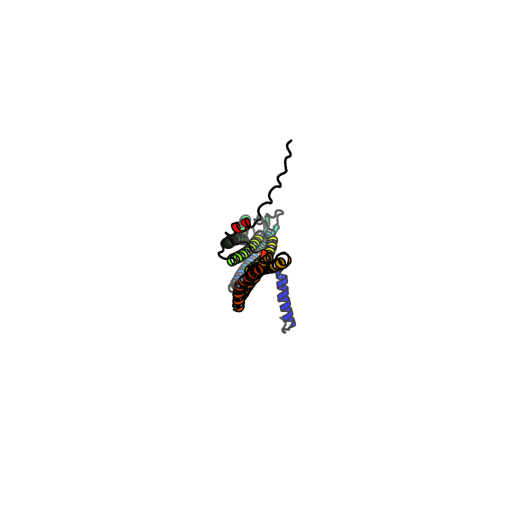s): 19536 Å² total; per-residue (Å²): 142,71,101,64,94,42,73,66,57,53,52,49,50,52,48,47,66,50,50,48,56,61,54,50,71,74,44,89,86,82,82,76,81,83,64,81,73,79,57,48,66,60,50,51,52,52,53,51,48,53,52,50,55,45,50,49,52,51,50,49,57,70,75,40,68,66,92,79,53,39,65,44,79,45,78,42,79,47,94,55,86,49,68,69,59,49,52,54,49,42,52,52,47,41,70,37,83,58,32,38,62,73,49,68,43,95,85,51,45,34,38,33,33,38,28,50,64,54,90,52,74,66,64,49,48,52,49,49,61,70,69,45,62,63,60,58,59,51,51,52,53,52,49,48,54,52,49,42,55,55,39,54,49,50,36,53,54,25,50,49,34,40,77,67,36,92,45,72,68,51,20,50,53,19,51,46,50,36,41,54,36,51,32,52,42,34,40,50,50,16,62,73,71,72,38,68,68,34,46,55,52,24,53,54,50,53,58,52,39,55,53,51,49,54,52,52,53,52,46,67,77,38,52,63,58,54,52,40,51,52,41,35,52,53,6,54,50,31,36,50,49,11,56,49,29,55,73,71,39,91,45,69,78,64,24,59,60,16,55,53,40,15,53,54,54,5,50,41,29,40,51,54,35,50,45,52,50,34,51,74,71,75,39,80,69,57,71,63,61,55,51,51,50,55,49,48,69,55,46,51,59,52,49,51,51,53,51,51,53,53,50,46,70,74,40,58,90,76,56,79,78,62,95,86,52,68,69,63,60,66,72,67,58,77,78,79,79,80,79,80,80,76,82,76,85,83,131